Protein AF-A0A7H1BI29-F1 (afdb_monomer_lite)

Organism: NCBI:txid2768069

Secondary structure (DSSP, 8-state):
-EE-GGGSTT-EEEE-TT--EEEEEEEE-EETTTEE-PPTT--S---S-EEEEPPTTSGGGS-EEE-SSTT---EEEEEEE--S---TT-EEEEEETTTEEEEEEEEEEEEEEEE-TTS-EEEEEEEEEEEESPPP-TT-TT-EEEEE-TTS-EEEEEEEEEE--S-SEEEEEEEEEHHHHHHHSSS-----

Radius of gyration: 15.3 Å; chains: 1; bounding box: 37×32×39 Å

Structure (mmCIF, N/CA/C/O backbone):
data_AF-A0A7H1BI29-F1
#
_entry.id   AF-A0A7H1BI29-F1
#
loop_
_atom_site.group_PDB
_atom_site.id
_atom_site.type_symbol
_atom_site.label_atom_id
_atom_site.label_alt_id
_atom_site.label_comp_id
_atom_site.label_asym_id
_atom_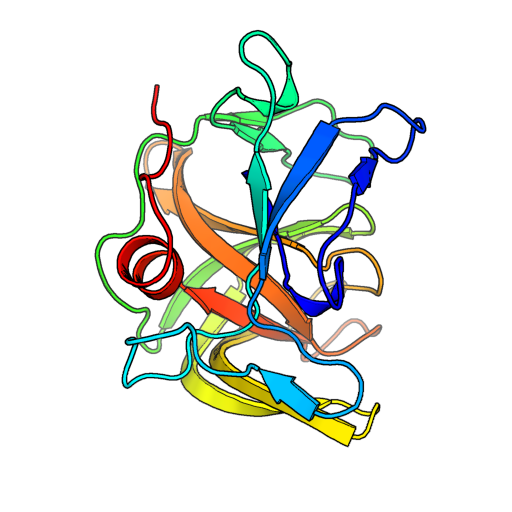site.label_entity_id
_atom_site.label_seq_id
_atom_site.pdbx_PDB_ins_code
_atom_site.Cartn_x
_atom_site.Cartn_y
_atom_site.Cartn_z
_atom_site.occupancy
_atom_site.B_iso_or_equiv
_atom_site.auth_seq_id
_atom_site.auth_comp_id
_atom_site.auth_asym_id
_atom_site.auth_atom_id
_atom_site.pdbx_PDB_model_num
ATOM 1 N N . MET A 1 1 ? 8.273 0.131 9.594 1.00 91.38 1 MET A N 1
ATOM 2 C CA . MET A 1 1 ? 7.019 0.713 9.071 1.00 91.38 1 MET A CA 1
ATOM 3 C C . MET A 1 1 ? 7.043 0.596 7.560 1.00 91.38 1 MET A C 1
ATOM 5 O O . MET A 1 1 ? 8.057 0.944 6.969 1.00 91.38 1 MET A O 1
ATOM 9 N N . LEU A 1 2 ? 5.984 0.063 6.956 1.00 94.12 2 LEU A N 1
ATOM 10 C CA . LEU A 1 2 ? 5.864 -0.010 5.500 1.00 94.12 2 LEU A CA 1
ATOM 11 C C . LEU A 1 2 ? 5.265 1.289 4.957 1.00 94.12 2 LEU A C 1
ATOM 13 O O . LEU A 1 2 ? 4.424 1.895 5.616 1.00 94.12 2 LEU A O 1
ATOM 17 N N . THR A 1 3 ? 5.705 1.689 3.771 1.00 96.06 3 THR A N 1
ATOM 18 C CA . THR A 1 3 ? 5.152 2.795 2.984 1.00 96.06 3 THR A CA 1
ATOM 19 C C . THR A 1 3 ? 5.328 2.495 1.492 1.00 96.06 3 THR A C 1
ATOM 21 O O . THR A 1 3 ? 5.924 1.477 1.128 1.00 96.06 3 THR A O 1
ATOM 24 N N . ALA A 1 4 ? 4.779 3.343 0.629 1.00 96.81 4 ALA A N 1
ATOM 25 C CA . ALA A 1 4 ? 4.958 3.249 -0.809 1.00 96.81 4 ALA A CA 1
ATOM 26 C C . ALA A 1 4 ? 6.399 3.632 -1.171 1.00 96.81 4 ALA A C 1
ATOM 28 O O . ALA A 1 4 ? 6.964 4.583 -0.624 1.00 96.81 4 ALA A O 1
ATOM 29 N N . GLY A 1 5 ? 7.005 2.886 -2.084 1.00 96.44 5 GLY A N 1
ATOM 30 C CA . GLY A 1 5 ? 8.356 3.133 -2.570 1.00 96.44 5 GLY A CA 1
ATOM 31 C C . GLY A 1 5 ? 8.498 4.484 -3.265 1.00 96.44 5 GLY A C 1
ATOM 32 O O . GLY A 1 5 ? 9.452 5.206 -2.987 1.00 96.44 5 GLY A O 1
ATOM 33 N N . HIS A 1 6 ? 7.512 4.892 -4.069 1.00 95.31 6 HIS A N 1
ATOM 34 C CA . HIS A 1 6 ? 7.529 6.201 -4.738 1.00 95.31 6 HIS A CA 1
ATOM 35 C C . HIS A 1 6 ? 7.471 7.397 -3.769 1.00 95.31 6 HIS A C 1
ATOM 37 O O . HIS A 1 6 ? 7.765 8.520 -4.168 1.00 95.31 6 HIS A O 1
ATOM 43 N N . CYS A 1 7 ? 7.104 7.200 -2.495 1.00 94.06 7 CYS A N 1
ATOM 44 C CA . CYS A 1 7 ? 7.220 8.255 -1.480 1.00 94.06 7 CYS A CA 1
ATOM 45 C C . CYS A 1 7 ? 8.671 8.494 -1.046 1.00 94.06 7 CYS A C 1
ATOM 47 O O . CYS A 1 7 ? 8.971 9.509 -0.423 1.00 94.06 7 CYS A O 1
ATOM 49 N N . MET A 1 8 ? 9.548 7.525 -1.301 1.00 91.06 8 MET A N 1
ATOM 50 C CA . MET A 1 8 ? 10.928 7.468 -0.827 1.00 91.06 8 MET A CA 1
ATOM 51 C C . MET A 1 8 ? 11.835 6.980 -1.963 1.00 91.06 8 MET A C 1
ATOM 53 O O . MET A 1 8 ? 12.530 5.967 -1.797 1.00 91.06 8 MET A O 1
ATOM 57 N N . PRO A 1 9 ? 11.805 7.634 -3.138 1.00 82.38 9 PRO A N 1
ATOM 58 C CA . PRO A 1 9 ? 12.551 7.146 -4.277 1.00 82.38 9 PRO A CA 1
ATOM 59 C C . PRO A 1 9 ? 14.041 7.137 -3.950 1.00 82.38 9 PRO A C 1
ATOM 61 O O . PRO A 1 9 ? 14.590 8.105 -3.427 1.00 82.38 9 PRO A O 1
ATOM 64 N N . ASN A 1 10 ? 14.698 6.010 -4.225 1.00 77.75 10 ASN A N 1
ATOM 65 C CA . ASN A 1 10 ? 16.103 5.773 -3.871 1.00 77.75 10 ASN A CA 1
ATOM 66 C C . ASN A 1 10 ? 16.410 5.772 -2.351 1.00 77.75 10 ASN A C 1
ATOM 68 O O . ASN A 1 10 ? 17.577 5.745 -1.959 1.00 77.75 10 ASN A O 1
ATOM 72 N N . GLY A 1 11 ? 15.386 5.731 -1.490 1.00 84.75 11 GLY A N 1
ATOM 73 C CA . GLY A 1 11 ? 15.512 5.657 -0.032 1.00 84.75 11 GLY A CA 1
ATOM 74 C C . GLY A 1 11 ? 15.589 7.022 0.664 1.00 84.75 11 GLY A C 1
ATOM 75 O O . GLY A 1 11 ? 15.039 8.010 0.192 1.00 84.75 11 GLY A O 1
ATOM 76 N N . GLY A 1 12 ? 16.244 7.073 1.831 1.00 90.06 12 GLY A N 1
ATOM 77 C CA . GLY A 1 12 ? 16.423 8.304 2.613 1.00 90.06 12 GLY A CA 1
ATOM 78 C C . GLY A 1 12 ? 15.650 8.346 3.934 1.00 90.06 12 GLY A C 1
ATOM 79 O O . GLY A 1 12 ? 15.143 7.331 4.417 1.00 90.06 12 GLY A O 1
ATOM 80 N N . GLY A 1 13 ? 15.641 9.518 4.571 1.00 91.88 13 GLY A N 1
ATOM 81 C CA . GLY A 1 13 ? 14.943 9.737 5.838 1.00 91.88 13 GLY A CA 1
ATOM 82 C C . GLY A 1 13 ? 13.433 9.900 5.653 1.00 91.88 13 GLY A C 1
ATOM 83 O O . GLY A 1 13 ? 12.969 10.357 4.615 1.00 91.88 13 GLY A O 1
ATOM 84 N N . ALA A 1 14 ? 12.671 9.534 6.676 1.00 91.94 14 ALA A N 1
ATOM 85 C CA . ALA A 1 14 ? 11.227 9.696 6.741 1.00 91.94 14 ALA A CA 1
ATOM 86 C C . ALA A 1 14 ? 10.872 10.738 7.804 1.00 91.94 14 ALA A C 1
ATOM 88 O O . ALA A 1 14 ? 11.380 10.670 8.928 1.00 91.94 14 ALA A O 1
ATOM 89 N N . TRP A 1 15 ? 9.947 11.641 7.486 1.00 90.12 15 TRP A N 1
ATOM 90 C CA . TRP A 1 15 ? 9.441 12.647 8.419 1.00 90.12 15 TRP A CA 1
ATOM 91 C C . TRP A 1 15 ? 7.917 12.628 8.475 1.00 90.12 15 TRP A C 1
ATOM 93 O O . TRP A 1 15 ? 7.249 12.353 7.481 1.00 90.12 15 TRP A O 1
ATOM 103 N N . SER A 1 16 ? 7.368 12.922 9.651 1.00 84.81 16 SER A N 1
ATOM 104 C CA . SER A 1 16 ? 5.939 13.184 9.807 1.00 84.81 16 SER A CA 1
ATOM 105 C C . SER A 1 16 ? 5.570 14.567 9.260 1.00 84.81 16 SER A C 1
ATOM 107 O O . SER A 1 16 ? 6.435 15.417 9.037 1.00 84.81 16 SER A O 1
ATOM 109 N N . SER A 1 17 ? 4.270 14.843 9.126 1.00 79.00 17 SER A N 1
ATOM 110 C CA . SER A 1 17 ? 3.761 16.176 8.765 1.00 79.00 17 SER A CA 1
ATOM 111 C C . SER A 1 17 ? 4.170 17.277 9.755 1.00 79.00 17 SER A C 1
ATOM 113 O O . SER A 1 17 ? 4.265 18.440 9.378 1.00 79.00 17 SER A O 1
ATOM 115 N N . GLY A 1 18 ? 4.468 16.914 11.008 1.00 82.31 18 GLY A N 1
ATOM 116 C CA . GLY A 1 18 ? 5.019 17.809 12.029 1.00 82.31 18 GLY A CA 1
ATOM 117 C C . GLY A 1 18 ? 6.545 17.946 11.986 1.00 82.31 18 GLY A C 1
ATOM 118 O O . GLY A 1 18 ? 7.133 18.398 12.965 1.00 82.31 18 GLY A O 1
ATOM 119 N N . ASN A 1 19 ? 7.191 17.511 10.899 1.00 85.31 19 ASN A N 1
ATOM 120 C CA . ASN A 1 19 ? 8.644 17.493 10.718 1.00 85.31 19 ASN A CA 1
ATOM 121 C C . ASN A 1 19 ? 9.398 16.658 11.775 1.00 85.31 19 ASN A C 1
ATOM 123 O O . ASN A 1 19 ? 10.564 16.913 12.079 1.00 85.31 19 ASN A O 1
ATOM 127 N N . GLN A 1 20 ? 8.742 15.648 12.354 1.00 87.31 20 GLN A N 1
ATOM 128 C CA . GLN A 1 20 ? 9.393 14.724 13.280 1.00 87.31 20 GLN A CA 1
ATOM 129 C C . GLN A 1 20 ? 10.042 13.594 12.494 1.00 87.31 20 GLN A C 1
ATOM 131 O O . GLN A 1 20 ? 9.379 12.927 11.701 1.00 87.31 20 GLN A O 1
ATOM 136 N N . PHE A 1 21 ? 11.330 13.364 12.730 1.00 89.62 21 PHE A N 1
ATOM 137 C CA . PHE A 1 21 ? 12.052 12.264 12.104 1.00 89.62 21 PHE A CA 1
ATOM 138 C C . PHE A 1 21 ? 11.515 10.913 12.593 1.00 89.62 21 PHE A C 1
ATOM 140 O O . PHE A 1 21 ? 11.465 10.656 13.796 1.00 89.62 21 PHE A O 1
ATOM 147 N N . MET A 1 22 ? 11.126 10.049 11.657 1.00 89.88 22 MET A N 1
ATOM 148 C CA . MET A 1 22 ? 10.549 8.733 11.948 1.00 89.88 22 MET A CA 1
ATOM 149 C C . MET A 1 22 ? 11.556 7.593 11.774 1.00 89.88 22 MET A C 1
ATOM 151 O O . MET A 1 22 ? 11.406 6.554 12.415 1.00 89.88 22 MET A O 1
ATOM 155 N N . GLY A 1 23 ? 12.564 7.760 10.914 1.00 92.44 23 GLY A N 1
ATOM 156 C CA . GLY A 1 23 ? 13.535 6.711 10.604 1.00 92.44 23 GLY A CA 1
ATOM 157 C C . GLY A 1 23 ? 14.105 6.809 9.193 1.00 92.44 23 GLY A C 1
ATOM 158 O O . GLY A 1 23 ? 13.781 7.730 8.451 1.00 92.44 23 GLY A O 1
ATOM 159 N N . TYR A 1 24 ? 14.939 5.842 8.816 1.00 94.31 24 TYR A N 1
ATOM 160 C CA . TYR A 1 24 ? 15.480 5.722 7.458 1.00 94.31 24 TYR A CA 1
ATOM 161 C C . TYR A 1 24 ? 14.807 4.581 6.701 1.00 94.31 24 TYR A C 1
ATOM 163 O O . TYR A 1 24 ? 14.515 3.536 7.288 1.00 94.31 24 TYR A O 1
ATOM 171 N N . SER A 1 25 ? 14.597 4.758 5.396 1.00 95.00 25 SER A N 1
ATOM 172 C CA . SER A 1 25 ? 14.339 3.637 4.496 1.00 95.00 25 SER A CA 1
ATOM 173 C C . SER A 1 25 ? 15.558 2.717 4.489 1.00 95.00 25 SER A C 1
ATOM 175 O O . SER A 1 25 ? 16.676 3.152 4.215 1.00 95.00 25 SER A O 1
ATOM 177 N N . ILE A 1 26 ? 15.332 1.450 4.816 1.00 94.81 26 ILE A N 1
ATOM 178 C CA . ILE A 1 26 ? 16.341 0.384 4.806 1.00 94.81 26 ILE A CA 1
ATOM 179 C C . ILE A 1 26 ? 16.156 -0.575 3.629 1.00 94.81 26 ILE A C 1
ATOM 181 O O . ILE A 1 26 ? 16.976 -1.462 3.415 1.00 94.81 26 ILE A O 1
ATOM 185 N N . SER A 1 27 ? 15.065 -0.419 2.882 1.00 94.56 27 SER A N 1
ATOM 186 C CA . SER A 1 27 ? 14.780 -1.169 1.668 1.00 94.56 27 SER A CA 1
ATOM 187 C C . SER A 1 27 ? 13.721 -0.424 0.864 1.00 94.56 27 SER A C 1
ATOM 189 O O . SER A 1 27 ? 12.759 0.075 1.443 1.00 94.56 27 SER A O 1
ATOM 191 N N . ASN A 1 28 ? 13.881 -0.352 -0.452 1.00 94.56 28 ASN A N 1
ATOM 192 C CA . ASN A 1 28 ? 12.960 0.311 -1.369 1.00 94.56 28 ASN A CA 1
ATOM 193 C C . ASN A 1 28 ? 13.043 -0.374 -2.738 1.00 94.56 28 ASN A C 1
ATOM 195 O O . ASN A 1 28 ? 14.138 -0.747 -3.160 1.00 94.56 28 ASN A O 1
ATOM 199 N N . ASN A 1 29 ? 11.913 -0.529 -3.424 1.00 95.12 29 ASN A N 1
ATOM 200 C CA . ASN A 1 29 ? 11.866 -1.096 -4.772 1.00 95.12 29 ASN A CA 1
ATOM 201 C C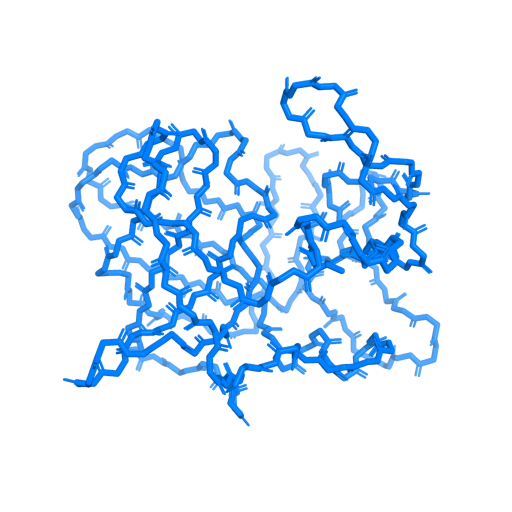 . ASN A 1 29 ? 11.323 -0.130 -5.832 1.00 95.12 29 ASN A C 1
ATOM 203 O O . ASN A 1 29 ? 10.859 -0.569 -6.883 1.00 95.12 29 ASN A O 1
ATOM 207 N N . TRP A 1 30 ? 11.398 1.173 -5.573 1.00 95.62 30 TRP A N 1
ATOM 208 C CA . TRP A 1 30 ? 11.051 2.202 -6.545 1.00 95.62 30 TRP A CA 1
ATOM 209 C C . TRP A 1 30 ? 12.290 2.871 -7.135 1.00 95.62 30 TRP A C 1
ATOM 211 O O . TRP A 1 30 ? 13.163 3.323 -6.389 1.00 95.62 30 TRP A O 1
ATOM 221 N N . ASN A 1 31 ? 12.338 2.970 -8.462 1.00 94.38 31 ASN A N 1
ATOM 222 C CA . ASN A 1 31 ? 13.338 3.745 -9.190 1.00 94.38 31 ASN A CA 1
ATOM 223 C C . ASN A 1 31 ? 12.653 4.853 -10.001 1.00 94.38 31 ASN A C 1
ATOM 225 O O . ASN A 1 31 ? 11.767 4.562 -10.810 1.00 94.38 31 ASN A O 1
ATOM 229 N N . ASP A 1 32 ? 13.088 6.097 -9.808 1.00 92.38 32 ASP A N 1
ATOM 230 C CA . ASP A 1 32 ? 12.499 7.268 -10.461 1.00 92.38 32 ASP A CA 1
ATOM 231 C C . ASP A 1 32 ? 12.576 7.176 -11.986 1.00 92.38 32 ASP A C 1
ATOM 233 O O . ASP A 1 32 ? 13.608 6.845 -12.576 1.00 92.38 32 ASP A O 1
ATOM 237 N N . GLY A 1 33 ? 11.450 7.463 -12.636 1.00 93.00 33 GLY A N 1
ATOM 238 C CA . GLY A 1 33 ? 11.305 7.365 -14.089 1.00 93.00 33 GLY A CA 1
ATOM 239 C C . GLY A 1 33 ? 11.170 5.930 -14.613 1.00 93.00 33 GLY A C 1
ATOM 240 O O . GLY A 1 33 ? 10.999 5.735 -15.818 1.00 93.00 33 GLY A O 1
ATOM 241 N N . VAL A 1 34 ? 11.205 4.918 -13.736 1.00 94.94 34 VAL A N 1
ATOM 242 C CA . VAL A 1 34 ? 11.029 3.499 -14.091 1.00 94.94 34 VAL A CA 1
ATOM 243 C C . VAL A 1 34 ? 9.828 2.871 -13.375 1.00 94.94 34 VAL A C 1
ATOM 245 O O . VAL A 1 34 ? 9.042 2.154 -14.007 1.00 94.94 34 VAL A O 1
ATOM 248 N N . GLY A 1 35 ? 9.664 3.135 -12.081 1.00 95.75 35 GLY A N 1
ATOM 249 C CA . GLY A 1 35 ? 8.659 2.526 -11.210 1.00 95.75 35 GLY A CA 1
ATOM 250 C C . GLY A 1 35 ? 9.177 1.307 -10.444 1.00 95.75 35 GLY A C 1
ATOM 251 O O . GLY A 1 35 ? 10.331 1.281 -10.012 1.00 95.75 35 GLY A O 1
ATOM 252 N N . THR A 1 36 ? 8.332 0.284 -10.285 1.00 96.56 36 THR A N 1
ATOM 253 C CA . THR A 1 36 ? 8.669 -0.950 -9.556 1.00 96.56 36 THR A CA 1
ATOM 254 C C . THR A 1 36 ? 9.878 -1.650 -10.178 1.00 96.56 36 THR A C 1
ATOM 256 O O . THR A 1 36 ? 9.822 -2.074 -11.337 1.00 96.56 36 THR A O 1
ATOM 259 N N . VAL A 1 37 ? 10.926 -1.858 -9.385 1.00 95.38 37 VAL A N 1
ATOM 260 C CA . VAL A 1 37 ? 12.071 -2.727 -9.687 1.00 95.38 37 VAL A CA 1
ATOM 261 C C . VAL A 1 37 ? 12.076 -3.946 -8.761 1.00 95.38 37 VAL A C 1
ATOM 263 O O . VAL A 1 37 ? 11.376 -3.983 -7.751 1.00 95.38 37 VAL A O 1
ATOM 266 N N . ARG A 1 38 ? 12.835 -4.990 -9.101 1.00 95.25 38 ARG A N 1
ATOM 267 C CA . ARG A 1 38 ? 12.935 -6.186 -8.249 1.00 95.25 38 ARG A CA 1
ATOM 268 C C . ARG A 1 38 ? 13.883 -5.954 -7.089 1.00 95.25 38 ARG A C 1
ATOM 270 O O . ARG A 1 38 ? 14.921 -5.311 -7.250 1.00 95.25 38 ARG A O 1
ATOM 277 N N . TYR A 1 39 ? 13.564 -6.558 -5.949 1.00 93.12 39 TYR A N 1
ATOM 278 C CA . TYR A 1 39 ? 14.544 -6.701 -4.884 1.00 93.12 39 TYR A CA 1
ATOM 279 C C . TYR A 1 39 ? 15.664 -7.656 -5.317 1.00 93.12 39 TYR A C 1
ATOM 281 O O . TYR A 1 39 ? 15.412 -8.603 -6.072 1.00 93.12 39 TYR A O 1
ATOM 289 N N . PRO A 1 40 ? 16.905 -7.449 -4.843 1.00 90.44 40 PRO A N 1
ATOM 290 C CA . PRO A 1 40 ? 17.986 -8.394 -5.081 1.00 90.44 40 PRO A CA 1
ATOM 291 C C . PRO A 1 40 ? 17.584 -9.812 -4.659 1.00 90.44 40 PRO A C 1
ATOM 293 O O . PRO A 1 40 ? 17.139 -10.026 -3.535 1.00 90.44 40 PRO A O 1
ATOM 296 N N . ASN A 1 41 ? 17.778 -10.780 -5.556 1.00 88.44 41 ASN A N 1
ATOM 297 C CA . ASN A 1 41 ? 17.443 -12.198 -5.362 1.00 88.44 41 ASN A CA 1
ATOM 298 C C . ASN A 1 41 ? 15.942 -12.529 -5.224 1.00 88.44 41 ASN A C 1
ATOM 300 O O . ASN A 1 41 ? 15.616 -13.691 -4.987 1.00 88.44 41 ASN A O 1
ATOM 304 N N . ASP A 1 42 ? 15.032 -11.571 -5.427 1.00 92.75 42 ASP A N 1
ATOM 305 C CA . ASP A 1 42 ? 13.603 -11.858 -5.581 1.00 92.75 42 ASP A CA 1
ATOM 306 C C . ASP A 1 42 ? 13.270 -11.993 -7.079 1.00 92.75 42 ASP A C 1
ATOM 308 O O . ASP A 1 42 ? 13.470 -11.047 -7.849 1.00 92.75 42 ASP A O 1
ATOM 312 N N . PRO A 1 43 ? 12.787 -13.158 -7.547 1.00 92.06 43 PRO A N 1
ATOM 313 C CA . PRO A 1 43 ? 12.440 -13.330 -8.954 1.00 92.06 43 PRO A CA 1
ATOM 314 C C . PRO A 1 43 ? 11.156 -12.587 -9.356 1.00 92.06 43 PRO A C 1
ATOM 316 O O . PRO A 1 43 ? 10.859 -12.520 -10.552 1.00 92.06 43 PRO A O 1
ATOM 319 N N . TYR A 1 44 ? 10.405 -12.029 -8.401 1.00 94.00 44 TYR A N 1
ATOM 320 C CA . TYR A 1 44 ? 9.119 -11.380 -8.635 1.00 94.00 44 TYR A CA 1
ATOM 321 C C . TYR A 1 44 ? 9.187 -9.861 -8.444 1.00 94.00 44 TYR A C 1
ATOM 323 O O . TYR A 1 44 ? 9.912 -9.344 -7.596 1.00 94.00 44 TYR A O 1
ATOM 331 N N . ASP A 1 45 ? 8.372 -9.137 -9.210 1.00 95.38 45 ASP A N 1
ATOM 332 C CA . ASP A 1 45 ? 8.083 -7.730 -8.932 1.00 95.38 45 ASP A CA 1
ATOM 333 C C . ASP A 1 45 ? 7.136 -7.653 -7.723 1.00 95.38 45 ASP A C 1
ATOM 335 O O . ASP A 1 45 ? 6.194 -8.439 -7.620 1.00 95.38 45 ASP A O 1
ATOM 339 N N . ARG A 1 46 ? 7.380 -6.737 -6.782 1.00 94.81 46 ARG A N 1
ATOM 340 C CA . ARG A 1 46 ? 6.706 -6.704 -5.468 1.00 94.81 46 ARG A CA 1
ATOM 341 C C . ARG A 1 46 ? 6.000 -5.377 -5.216 1.00 94.81 46 ARG A C 1
ATOM 343 O O . ARG A 1 46 ? 6.263 -4.725 -4.214 1.00 94.81 46 ARG A O 1
ATOM 350 N N . GLY A 1 47 ? 5.131 -4.960 -6.132 1.00 96.56 47 GLY A N 1
ATOM 351 C CA . GLY A 1 47 ? 4.384 -3.719 -5.968 1.00 96.56 47 GLY A CA 1
ATOM 352 C C . GLY A 1 47 ? 5.294 -2.505 -5.831 1.00 96.56 47 GLY A C 1
ATOM 353 O O . GLY A 1 47 ? 6.377 -2.424 -6.404 1.00 96.56 47 GLY A O 1
ATOM 354 N N . ASP A 1 48 ? 4.832 -1.570 -5.034 1.00 97.12 48 ASP A N 1
ATOM 355 C CA . ASP A 1 48 ? 5.478 -0.320 -4.691 1.00 97.12 48 ASP A CA 1
ATOM 356 C C . ASP A 1 48 ? 5.667 -0.267 -3.170 1.00 97.12 48 ASP A C 1
ATOM 358 O O . ASP A 1 48 ? 4.692 -0.165 -2.417 1.00 97.12 48 ASP A O 1
ATOM 362 N N . LEU A 1 49 ? 6.911 -0.445 -2.722 1.00 96.75 49 LEU A N 1
ATOM 363 C CA . LEU A 1 49 ? 7.271 -0.699 -1.330 1.00 96.75 49 LEU A CA 1
ATOM 364 C C . LEU A 1 49 ? 8.559 0.009 -0.916 1.00 96.75 49 LEU A C 1
ATOM 366 O O . LEU A 1 49 ? 9.609 -0.103 -1.552 1.00 96.75 49 LEU A O 1
ATOM 370 N N . SER A 1 50 ? 8.500 0.605 0.270 1.00 96.19 50 SER A N 1
ATOM 371 C CA . SER A 1 50 ? 9.656 1.007 1.059 1.00 96.19 50 SER A CA 1
ATOM 372 C C . SER A 1 50 ? 9.460 0.606 2.522 1.00 96.19 50 SER A C 1
ATOM 374 O O . SER A 1 50 ? 8.365 0.706 3.084 1.00 96.19 50 SER A O 1
ATOM 376 N N . LEU A 1 51 ? 10.530 0.114 3.144 1.00 95.62 51 LEU A N 1
ATOM 377 C CA . LEU A 1 51 ? 10.578 -0.258 4.552 1.00 95.62 51 LEU A CA 1
ATOM 378 C C . LEU A 1 51 ? 11.384 0.777 5.324 1.00 95.62 51 LEU A C 1
ATOM 380 O O . LEU A 1 51 ? 12.592 0.896 5.138 1.00 95.62 51 LEU A O 1
ATOM 384 N N . ILE A 1 52 ? 10.726 1.470 6.246 1.00 94.19 52 ILE A N 1
ATOM 385 C CA . ILE A 1 52 ? 11.349 2.423 7.162 1.00 94.19 52 ILE A CA 1
ATOM 386 C C . ILE A 1 52 ? 11.687 1.716 8.474 1.00 94.19 52 ILE A C 1
ATOM 388 O O . ILE A 1 52 ? 10.803 1.151 9.134 1.00 94.19 52 ILE A O 1
ATOM 392 N N . GLN A 1 53 ? 12.949 1.789 8.889 1.00 93.00 53 GLN A N 1
ATOM 393 C CA . GLN A 1 53 ? 13.374 1.378 10.220 1.00 93.00 53 GLN A CA 1
ATOM 394 C C . GLN A 1 53 ? 13.033 2.476 11.227 1.00 93.00 53 GLN A C 1
ATOM 396 O O . GLN A 1 53 ? 13.680 3.520 11.270 1.00 93.00 53 GLN A O 1
ATOM 401 N N . VAL A 1 54 ? 12.014 2.219 12.043 1.00 89.88 54 VAL A N 1
ATOM 402 C CA . VAL A 1 54 ? 11.586 3.120 13.117 1.00 89.88 54 VAL A CA 1
ATOM 403 C C . VAL A 1 54 ? 12.325 2.737 14.403 1.00 89.88 54 VAL A C 1
ATOM 405 O O . VAL A 1 54 ? 12.284 1.561 14.777 1.00 89.88 54 VAL A O 1
ATOM 408 N N . PRO A 1 55 ? 12.994 3.679 15.094 1.00 85.62 55 PRO A N 1
ATOM 409 C CA . PRO A 1 55 ? 13.615 3.403 16.385 1.00 85.62 55 PRO A CA 1
ATOM 410 C C . PRO A 1 55 ? 12.601 2.880 17.408 1.00 85.62 55 PRO A C 1
ATOM 412 O O . PRO A 1 55 ? 11.456 3.334 17.459 1.00 85.62 55 PRO A O 1
ATOM 415 N N . ALA A 1 56 ? 13.030 1.941 18.253 1.00 82.06 56 ALA A N 1
ATOM 416 C CA . ALA A 1 56 ? 12.183 1.412 19.316 1.00 82.06 56 ALA A CA 1
ATOM 417 C C . ALA A 1 56 ? 11.711 2.526 20.271 1.00 82.06 56 ALA A C 1
ATOM 419 O O . ALA A 1 56 ? 12.439 3.483 20.537 1.00 82.06 56 ALA A O 1
ATOM 420 N N . GLY A 1 57 ? 10.488 2.392 20.792 1.00 77.75 57 GLY A N 1
ATOM 421 C CA . GLY A 1 57 ? 9.892 3.353 21.728 1.00 77.75 57 GLY A CA 1
ATOM 422 C C . GLY A 1 57 ? 9.278 4.596 21.074 1.00 77.75 57 GLY A C 1
ATOM 423 O O . GLY A 1 57 ? 8.709 5.429 21.776 1.00 77.75 57 GLY A O 1
ATOM 424 N N . GLN A 1 58 ? 9.347 4.727 19.747 1.00 79.31 58 GLN A N 1
ATOM 425 C CA . GLN A 1 58 ? 8.648 5.782 19.014 1.00 79.31 58 GLN A CA 1
ATOM 426 C C . GLN A 1 58 ? 7.162 5.450 18.852 1.00 79.31 58 GLN A C 1
ATOM 428 O O . GLN A 1 58 ? 6.795 4.306 18.612 1.00 79.31 58 GLN A O 1
ATOM 433 N N . ALA A 1 59 ? 6.284 6.456 18.877 1.00 73.44 59 ALA A N 1
ATOM 434 C CA . ALA A 1 59 ? 4.846 6.244 18.653 1.00 73.44 59 ALA A CA 1
ATOM 435 C C . ALA A 1 59 ? 4.543 5.569 17.295 1.00 73.44 59 ALA A C 1
ATOM 437 O O . ALA A 1 59 ? 3.560 4.842 17.161 1.00 73.44 59 ALA A O 1
ATOM 438 N N . ALA A 1 60 ? 5.418 5.783 16.308 1.00 74.31 60 ALA A N 1
ATOM 439 C CA . ALA A 1 60 ? 5.396 5.156 14.990 1.00 74.31 60 ALA A CA 1
ATOM 440 C C . ALA A 1 60 ? 5.667 3.632 15.005 1.00 74.31 60 ALA A C 1
ATOM 442 O O . ALA A 1 60 ? 5.473 2.975 13.985 1.00 74.31 60 ALA A O 1
ATOM 443 N N . SER A 1 61 ? 6.103 3.051 16.131 1.00 77.12 61 SER A N 1
ATOM 444 C CA . SER A 1 61 ? 6.309 1.604 16.278 1.00 77.12 61 SER A CA 1
ATOM 445 C C . SER A 1 61 ? 5.091 0.857 16.840 1.00 77.12 61 SER A C 1
ATOM 447 O O . SER A 1 61 ? 5.174 -0.351 17.044 1.00 77.12 61 SER A O 1
ATOM 449 N N . VAL A 1 62 ? 3.975 1.543 17.121 1.00 84.31 62 VAL A N 1
ATOM 450 C CA . VAL A 1 62 ? 2.747 0.924 17.652 1.00 84.31 62 VAL A CA 1
ATOM 451 C C . VAL A 1 62 ? 1.882 0.379 16.511 1.00 84.31 62 VAL A C 1
ATOM 453 O O . VAL A 1 62 ? 1.602 1.086 15.544 1.00 84.31 62 VAL A O 1
ATOM 456 N N . ALA A 1 63 ? 1.421 -0.865 16.647 1.00 89.12 63 ALA A N 1
ATOM 457 C CA . ALA A 1 63 ? 0.586 -1.567 15.674 1.00 89.12 63 ALA A CA 1
ATOM 458 C C . ALA A 1 63 ? -0.865 -1.046 15.642 1.00 89.12 63 ALA A C 1
ATOM 460 O O . ALA A 1 63 ? -1.769 -1.615 16.255 1.00 89.12 63 ALA A O 1
ATOM 461 N N . ARG A 1 64 ? -1.104 0.051 14.918 1.00 91.31 64 ARG A N 1
ATOM 462 C CA . ARG A 1 64 ? -2.433 0.665 14.781 1.00 91.31 64 ARG A CA 1
ATOM 463 C C . ARG A 1 64 ? -2.643 1.321 13.422 1.00 91.31 64 ARG A C 1
ATOM 465 O O . ARG A 1 64 ? -1.683 1.660 12.735 1.00 91.31 64 ARG A O 1
ATOM 472 N N . VAL A 1 65 ? -3.906 1.567 13.091 1.00 93.50 65 VAL A N 1
ATOM 473 C CA . VAL A 1 65 ? -4.330 2.395 11.956 1.00 93.50 65 VAL A CA 1
ATOM 474 C C . VAL A 1 65 ? -5.244 3.506 12.462 1.00 93.50 65 VAL A C 1
ATOM 476 O O . VAL A 1 65 ? -6.135 3.243 13.269 1.00 93.50 65 VAL A O 1
ATOM 479 N N . TYR A 1 66 ? -5.019 4.737 12.000 1.00 93.06 66 TYR A N 1
ATOM 480 C CA . TYR A 1 66 ? -5.900 5.873 12.275 1.00 93.06 66 TYR A CA 1
ATOM 481 C C . TYR A 1 66 ? -7.157 5.802 11.404 1.00 93.06 66 TYR A C 1
ATOM 483 O O . TYR A 1 66 ? -7.080 5.453 10.224 1.00 93.06 66 TYR A O 1
ATOM 491 N N . VAL A 1 67 ? -8.309 6.105 11.999 1.00 94.75 67 VAL A N 1
ATOM 492 C CA . VAL A 1 67 ? -9.638 5.909 11.394 1.00 94.75 67 VAL A CA 1
ATOM 493 C C . VAL A 1 67 ? -10.451 7.203 11.390 1.00 94.75 67 VAL A C 1
ATOM 495 O O . VAL A 1 67 ? -10.131 8.137 12.126 1.00 94.75 67 VAL A O 1
ATOM 498 N N . TYR A 1 68 ? -11.518 7.255 10.589 1.00 94.25 68 TYR A N 1
ATOM 499 C CA . TYR A 1 68 ? -12.334 8.449 10.321 1.00 94.25 68 TYR A CA 1
ATOM 500 C C . TYR A 1 68 ? -11.610 9.549 9.519 1.00 94.25 68 TYR A C 1
ATOM 502 O O . TYR A 1 68 ? -10.908 9.257 8.559 1.00 94.25 68 TYR A O 1
ATOM 510 N N . GLY A 1 69 ? -11.849 10.831 9.816 1.00 94.12 69 GLY A N 1
ATOM 511 C CA . GLY A 1 69 ? -11.352 11.954 9.011 1.00 94.12 69 GLY A CA 1
ATOM 512 C C . GLY A 1 69 ? -9.867 12.280 9.216 1.00 94.12 69 GLY A C 1
ATOM 513 O O . GLY A 1 69 ? -9.236 11.825 10.162 1.00 94.12 69 GLY A O 1
ATOM 514 N N . VAL A 1 70 ? -9.329 13.158 8.367 1.00 91.81 70 VAL A N 1
ATOM 515 C CA . VAL A 1 70 ? -7.903 13.565 8.344 1.00 91.81 70 VAL A CA 1
ATOM 516 C C . VAL A 1 70 ? -7.350 14.129 9.655 1.00 91.81 70 VAL A C 1
ATOM 518 O O . VAL A 1 70 ? -6.156 14.036 9.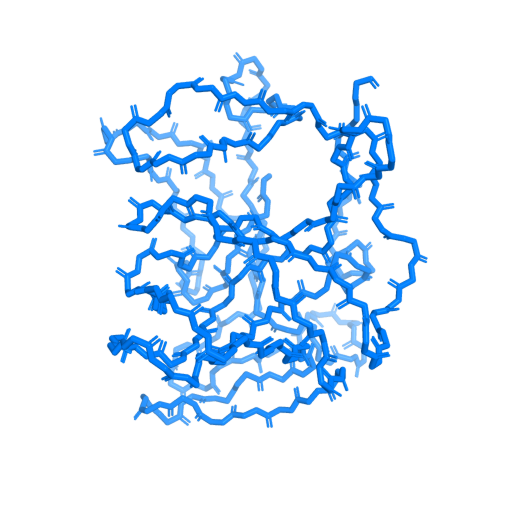911 1.00 91.81 70 VAL A O 1
ATOM 521 N N . ASN A 1 71 ? -8.215 14.712 10.486 1.00 92.25 71 ASN A N 1
ATOM 522 C CA . ASN A 1 71 ? -7.843 15.297 11.777 1.00 92.25 71 A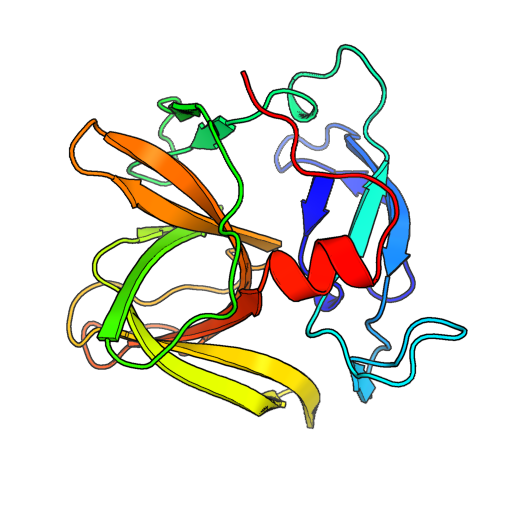SN A CA 1
ATOM 523 C C . ASN A 1 71 ? -8.194 14.378 12.957 1.00 92.25 71 ASN A C 1
ATOM 525 O O . ASN A 1 71 ? -8.128 14.801 14.109 1.00 92.25 71 ASN A O 1
ATOM 529 N N . SER A 1 72 ? -8.634 13.150 12.680 1.00 94.06 72 SER A N 1
ATOM 530 C CA . SER A 1 72 ? -9.001 12.185 13.706 1.00 94.06 72 SER A CA 1
ATOM 531 C C . SER A 1 72 ? -7.765 11.695 14.452 1.00 94.06 72 SER A C 1
ATOM 533 O O . SER A 1 72 ? -6.753 11.331 13.852 1.00 94.06 72 SER A O 1
ATOM 535 N N . SER A 1 73 ? -7.866 11.645 15.776 1.00 92.19 73 SER A N 1
ATOM 536 C CA . SER A 1 73 ? -6.898 10.967 16.638 1.00 92.19 73 SER A CA 1
ATOM 537 C C . SER A 1 73 ? -7.311 9.535 16.978 1.00 92.19 73 SER A C 1
ATOM 539 O O . SER A 1 73 ? -6.566 8.848 17.680 1.00 92.19 73 SER A O 1
ATOM 541 N N . ASP A 1 74 ? -8.482 9.094 16.515 1.00 94.44 74 ASP A N 1
ATOM 542 C CA . ASP A 1 74 ? -9.000 7.759 16.789 1.00 94.44 74 ASP A CA 1
ATOM 543 C C . ASP A 1 74 ? -8.251 6.716 15.965 1.00 94.44 74 ASP A C 1
ATOM 545 O O . ASP A 1 74 ? -7.840 6.948 14.825 1.00 94.44 74 ASP A O 1
ATOM 549 N N . TRP A 1 75 ? -8.077 5.538 16.552 1.00 93.12 75 TRP A N 1
ATOM 550 C CA . TRP A 1 75 ? -7.324 4.455 15.943 1.00 93.12 75 TRP A CA 1
ATOM 551 C C . TRP A 1 75 ? -7.920 3.092 16.287 1.00 93.12 75 TRP A C 1
ATOM 553 O O . TRP A 1 75 ? -8.641 2.930 17.271 1.00 93.12 75 TRP A O 1
ATOM 563 N N . ARG A 1 76 ? -7.588 2.093 15.468 1.00 92.75 76 ARG A N 1
ATOM 564 C CA . ARG A 1 76 ? -7.871 0.674 15.715 1.00 92.75 76 ARG A CA 1
ATOM 565 C C . ARG A 1 76 ? -6.567 -0.119 15.748 1.00 92.75 76 ARG A C 1
ATOM 567 O O . ARG A 1 76 ? -5.638 0.183 14.997 1.00 92.75 76 ARG A O 1
ATOM 574 N N . ASN A 1 77 ? -6.504 -1.130 16.611 1.00 92.06 77 ASN A N 1
ATOM 575 C CA . ASN A 1 77 ? -5.350 -2.025 16.706 1.00 92.06 77 ASN A CA 1
ATOM 576 C C . ASN A 1 77 ? -5.260 -2.936 15.490 1.00 92.06 77 ASN A C 1
ATOM 578 O O . ASN A 1 77 ? -6.259 -3.543 15.095 1.00 92.06 77 ASN A O 1
ATOM 582 N N . VAL A 1 78 ? -4.047 -3.079 14.959 1.00 93.94 78 VAL A N 1
ATOM 583 C CA . VAL A 1 78 ? -3.732 -4.122 13.983 1.00 93.94 78 VAL A CA 1
ATOM 584 C C . VAL A 1 78 ? -3.488 -5.412 14.755 1.00 93.94 78 VAL A C 1
ATOM 586 O O . VAL A 1 78 ? -2.565 -5.500 15.560 1.00 93.94 78 VAL A O 1
ATOM 589 N N . THR A 1 79 ? -4.344 -6.402 14.529 1.00 93.12 79 THR A N 1
ATOM 590 C CA . THR A 1 79 ? -4.339 -7.671 15.283 1.00 93.12 79 THR A CA 1
ATOM 591 C C . THR A 1 79 ? -3.714 -8.811 14.495 1.00 93.12 79 THR A C 1
ATOM 593 O O . THR A 1 79 ? -3.198 -9.763 15.070 1.00 93.12 79 THR A O 1
ATOM 596 N N . ALA A 1 80 ? -3.726 -8.705 13.168 1.00 92.81 80 ALA A N 1
ATOM 597 C CA . ALA A 1 80 ? -3.160 -9.696 12.276 1.00 92.81 80 ALA A CA 1
ATOM 598 C C . ALA A 1 80 ? -2.789 -9.064 10.936 1.00 92.81 80 ALA A C 1
ATOM 600 O O . ALA A 1 80 ? -3.230 -7.966 10.581 1.00 92.81 80 ALA A O 1
ATOM 601 N N . ARG A 1 81 ? -2.016 -9.808 10.149 1.00 93.25 81 ARG A N 1
ATOM 602 C CA . ARG A 1 81 ? -1.904 -9.567 8.713 1.00 93.25 81 ARG A CA 1
ATOM 603 C C . ARG A 1 81 ? -2.861 -10.459 7.943 1.00 93.25 81 ARG A C 1
ATOM 605 O O . ARG A 1 81 ? -3.114 -11.604 8.314 1.00 93.25 81 ARG A O 1
ATOM 612 N N . TRP A 1 82 ? -3.323 -9.954 6.813 1.00 94.19 82 TRP A N 1
ATOM 613 C CA . TRP A 1 82 ? -3.972 -10.758 5.797 1.00 94.19 82 TRP A CA 1
ATOM 614 C C . TRP A 1 82 ? -2.998 -11.839 5.313 1.00 94.19 82 TRP A C 1
ATOM 616 O O . TRP A 1 82 ? -1.822 -11.577 5.050 1.00 94.19 82 TRP A O 1
ATOM 626 N N . ASN A 1 83 ? -3.465 -13.083 5.259 1.00 91.88 83 ASN A N 1
ATOM 627 C CA . ASN A 1 83 ? -2.603 -14.256 5.085 1.00 91.88 83 ASN A CA 1
ATOM 628 C C . ASN A 1 83 ? -2.622 -14.835 3.662 1.00 91.88 83 ASN A C 1
ATOM 630 O O . ASN A 1 83 ? -1.983 -15.853 3.404 1.00 91.88 83 ASN A O 1
ATOM 634 N N . ARG A 1 84 ? -3.333 -14.189 2.739 1.00 94.69 84 ARG A N 1
ATOM 635 C CA . ARG A 1 84 ? -3.424 -14.571 1.329 1.00 94.69 84 ARG A CA 1
ATOM 636 C C . ARG A 1 84 ? -3.453 -13.331 0.447 1.00 94.69 84 ARG A C 1
ATOM 638 O O . ARG A 1 84 ? -3.791 -12.251 0.916 1.00 94.69 84 ARG A O 1
ATOM 645 N N . LYS A 1 85 ? -3.173 -13.506 -0.841 1.00 94.88 85 LYS A N 1
ATOM 646 C CA . LYS A 1 85 ? -3.471 -12.487 -1.852 1.00 94.88 85 LYS A CA 1
ATOM 647 C C . LYS A 1 85 ? -4.967 -12.178 -1.885 1.00 94.88 85 LYS A C 1
ATOM 649 O O . LYS A 1 85 ? -5.795 -13.051 -1.581 1.00 94.88 85 LYS A O 1
ATOM 654 N N . SER A 1 86 ? -5.317 -10.954 -2.265 1.00 96.62 86 SER A N 1
ATOM 655 C CA . SER A 1 86 ? -6.714 -10.617 -2.511 1.00 96.62 86 SER A CA 1
ATOM 656 C C . SER A 1 86 ? -7.276 -11.345 -3.724 1.00 96.62 86 SER A C 1
ATOM 658 O O . SER A 1 86 ? -6.551 -11.694 -4.654 1.00 96.62 86 SER A O 1
ATOM 660 N N . TYR A 1 87 ? -8.592 -11.523 -3.723 1.00 96.62 87 TYR A N 1
ATOM 661 C CA . TYR A 1 87 ? -9.354 -11.972 -4.883 1.00 96.62 87 TYR A CA 1
ATOM 662 C C . TYR A 1 87 ? -10.548 -11.047 -5.127 1.00 96.62 87 TYR A C 1
ATOM 664 O O . TYR A 1 87 ? -10.929 -10.264 -4.254 1.00 96.62 87 TYR A O 1
ATOM 672 N N . TYR A 1 88 ? -11.145 -11.155 -6.316 1.00 97.88 88 TYR A N 1
ATOM 673 C CA . TYR A 1 88 ? -12.313 -10.372 -6.716 1.00 97.88 88 TYR A CA 1
ATOM 674 C C . TYR A 1 88 ? -13.424 -10.394 -5.656 1.00 97.88 88 TYR A C 1
ATOM 676 O O . TYR A 1 88 ? -13.876 -11.459 -5.236 1.00 97.88 88 TYR A O 1
ATOM 684 N N . GLY A 1 89 ? -13.899 -9.219 -5.250 1.00 97.50 89 GLY A N 1
ATOM 685 C CA . GLY A 1 89 ? -14.981 -9.089 -4.273 1.00 97.50 89 GLY A CA 1
ATOM 686 C C . GLY A 1 89 ? -14.524 -8.907 -2.824 1.00 97.50 89 GLY A C 1
ATOM 687 O O . GLY A 1 89 ? -15.340 -8.502 -1.993 1.00 97.50 89 GLY A O 1
ATOM 688 N N . ASP A 1 90 ? -13.242 -9.131 -2.514 1.00 97.50 90 ASP A N 1
ATOM 689 C CA . ASP A 1 90 ? -12.692 -8.814 -1.196 1.00 97.50 90 ASP A CA 1
ATOM 690 C C . ASP A 1 90 ? -12.949 -7.342 -0.844 1.00 97.50 90 ASP A C 1
ATOM 692 O O . ASP A 1 90 ? -12.653 -6.436 -1.630 1.00 97.50 90 ASP A O 1
ATOM 696 N N . LYS A 1 91 ? -13.459 -7.101 0.365 1.00 96.94 91 LYS A N 1
ATOM 697 C CA . LYS A 1 91 ? -13.674 -5.752 0.893 1.00 96.94 91 LYS A CA 1
ATOM 698 C C . LYS A 1 91 ? -12.452 -5.259 1.648 1.00 96.94 91 LYS A C 1
ATOM 700 O O . LYS A 1 91 ? -11.710 -6.055 2.227 1.00 96.94 91 LYS A O 1
ATOM 705 N N . PHE A 1 92 ? -12.243 -3.949 1.619 1.00 98.06 92 PHE A N 1
ATOM 706 C CA . PHE A 1 92 ? -11.174 -3.306 2.370 1.00 98.06 92 PHE A CA 1
ATOM 707 C C . PHE A 1 92 ? -11.435 -1.810 2.588 1.00 98.06 92 PHE A C 1
ATOM 709 O O . PHE A 1 92 ? -12.345 -1.209 2.006 1.00 98.06 92 PHE A O 1
ATOM 716 N N . CYS A 1 93 ? -10.607 -1.232 3.447 1.00 97.56 93 CYS A N 1
ATOM 717 C CA . CYS A 1 93 ? -10.469 0.186 3.702 1.00 97.56 93 CYS A CA 1
ATOM 718 C C . CYS A 1 93 ? -9.035 0.629 3.388 1.00 97.56 93 CYS A C 1
ATOM 720 O O . CYS A 1 93 ? -8.088 -0.159 3.469 1.00 97.56 93 CYS A O 1
ATOM 722 N N . THR A 1 94 ? -8.884 1.901 3.058 1.00 97.12 94 THR A N 1
ATOM 723 C CA . THR A 1 94 ? -7.606 2.603 2.993 1.00 97.12 94 THR A CA 1
ATOM 724 C C . THR A 1 94 ? -7.594 3.709 4.045 1.00 97.12 94 THR A C 1
ATOM 726 O O . THR A 1 94 ? -8.648 4.168 4.484 1.00 97.12 94 THR A O 1
ATOM 729 N N . SER A 1 95 ? -6.413 4.130 4.477 1.00 95.19 95 SER A N 1
ATOM 730 C CA . SER A 1 95 ? -6.215 5.346 5.273 1.00 95.19 95 SER A CA 1
ATOM 731 C C . SER A 1 95 ? -5.200 6.231 4.571 1.00 95.19 95 SER A C 1
ATOM 733 O O . SER A 1 95 ? -4.217 5.688 4.076 1.00 95.19 95 SER A O 1
ATOM 735 N N . GLY A 1 96 ? -5.355 7.548 4.610 1.00 94.12 96 GLY A N 1
ATOM 736 C CA . GLY A 1 96 ? -4.345 8.464 4.093 1.00 94.12 96 GLY A CA 1
ATOM 737 C C . GLY A 1 96 ? -4.393 9.837 4.755 1.00 94.12 96 GLY A C 1
ATOM 738 O O . GLY A 1 96 ? -5.383 10.214 5.386 1.00 94.12 96 GLY A O 1
ATOM 739 N N . ALA A 1 97 ? -3.293 10.582 4.650 1.00 92.75 97 ALA A N 1
ATOM 740 C CA . ALA A 1 97 ? -3.141 11.871 5.323 1.00 92.75 97 ALA A CA 1
ATOM 741 C C . ALA A 1 97 ? -4.041 12.975 4.736 1.00 92.75 97 ALA A C 1
ATOM 743 O O . ALA A 1 97 ? -4.206 14.026 5.357 1.00 92.75 97 ALA A O 1
ATOM 744 N N . ARG A 1 98 ? -4.600 12.768 3.539 1.00 93.25 98 ARG A N 1
ATOM 745 C CA . ARG A 1 98 ? -5.357 13.781 2.791 1.00 93.25 98 ARG A CA 1
ATOM 746 C C . ARG A 1 98 ? -6.843 13.533 2.798 1.00 93.25 98 ARG A C 1
ATOM 748 O O . ARG A 1 98 ? -7.610 14.492 2.784 1.00 93.25 98 ARG A O 1
ATOM 755 N N . THR A 1 99 ? -7.243 12.271 2.832 1.00 93.69 99 THR A N 1
ATOM 756 C CA . THR A 1 99 ? -8.658 11.906 2.772 1.00 93.69 99 THR A CA 1
ATOM 757 C C . THR A 1 99 ? -9.146 11.117 3.983 1.00 93.69 99 THR A C 1
ATOM 759 O O . THR A 1 99 ? -10.352 10.928 4.134 1.00 93.69 99 THR A O 1
ATOM 762 N N . GLY A 1 100 ? -8.249 10.733 4.894 1.00 94.94 100 GLY A N 1
ATOM 763 C CA . GLY A 1 100 ? -8.585 9.942 6.073 1.00 94.94 100 GLY A CA 1
ATOM 764 C C . GLY A 1 100 ? -8.866 8.483 5.717 1.00 94.94 100 GLY A C 1
ATOM 765 O O . GLY A 1 100 ? -8.283 7.926 4.788 1.00 94.94 100 GLY A O 1
ATOM 766 N N . GLU A 1 101 ? -9.736 7.844 6.490 1.00 96.00 101 GLU A N 1
ATOM 767 C CA . GLU A 1 101 ? -10.230 6.493 6.244 1.00 96.00 101 GLU A CA 1
ATOM 768 C C . GLU A 1 101 ? -11.259 6.489 5.111 1.00 96.00 101 GLU A C 1
ATOM 770 O O . GLU A 1 101 ? -12.294 7.156 5.163 1.00 96.00 101 GLU A O 1
ATOM 775 N N . GLN A 1 102 ? -11.013 5.650 4.110 1.00 94.75 102 GLN A N 1
ATOM 776 C CA . GLN A 1 102 ? -11.959 5.359 3.049 1.00 94.75 102 GLN A CA 1
ATOM 777 C C . GLN A 1 102 ? -12.272 3.867 3.025 1.00 94.75 102 GLN A C 1
ATOM 779 O O . GLN A 1 102 ? -11.418 3.049 2.701 1.00 94.75 102 GLN A O 1
ATOM 784 N N . CYS A 1 103 ? -13.516 3.508 3.326 1.00 94.81 103 CYS A N 1
ATOM 785 C CA . CYS A 1 103 ? -13.987 2.125 3.303 1.00 94.81 103 CYS A CA 1
ATOM 786 C C . CYS A 1 103 ? -14.898 1.831 2.101 1.00 94.81 103 CYS A C 1
ATOM 788 O O . CYS A 1 103 ? -15.185 2.705 1.275 1.00 94.81 103 CYS A O 1
ATOM 790 N N . ASN A 1 104 ? -15.377 0.582 2.046 1.00 94.31 104 ASN A N 1
ATOM 791 C CA . ASN A 1 104 ? -16.250 0.021 1.008 1.00 94.31 104 ASN A CA 1
ATOM 792 C C . ASN A 1 104 ? -15.580 -0.176 -0.357 1.00 94.31 104 ASN A C 1
ATOM 794 O O . ASN A 1 104 ? -16.269 -0.348 -1.365 1.00 94.31 104 ASN A O 1
ATOM 798 N N . TRP A 1 105 ? -14.249 -0.221 -0.389 1.00 97.38 105 TRP A N 1
ATOM 799 C CA . TRP A 1 105 ? -13.531 -0.684 -1.566 1.00 97.38 105 TRP A CA 1
ATOM 800 C C . TRP A 1 105 ? -13.812 -2.157 -1.823 1.00 97.38 105 TRP A C 1
ATOM 802 O O . TRP A 1 105 ? -14.015 -2.944 -0.894 1.00 97.38 105 TRP A O 1
ATOM 812 N N . THR A 1 106 ? -13.813 -2.526 -3.098 1.00 98.00 106 THR A N 1
ATOM 813 C CA . THR A 1 106 ? -13.962 -3.910 -3.542 1.00 98.00 106 THR A CA 1
ATOM 814 C C . THR A 1 106 ? -12.853 -4.239 -4.514 1.00 98.00 106 THR A C 1
ATOM 816 O O . THR A 1 106 ? -12.736 -3.573 -5.542 1.00 98.00 106 THR A O 1
ATOM 819 N N . VAL A 1 107 ? -12.070 -5.271 -4.213 1.00 98.50 107 VAL A N 1
ATOM 820 C CA . VAL A 1 107 ? -11.019 -5.754 -5.113 1.00 98.50 107 VAL A CA 1
ATOM 821 C C . VAL A 1 107 ? -11.635 -6.172 -6.446 1.00 98.50 107 VAL A C 1
ATOM 823 O O . VAL A 1 107 ? -12.609 -6.927 -6.464 1.00 98.50 107 VAL A O 1
ATOM 826 N N . GLN A 1 108 ? -11.062 -5.674 -7.539 1.00 98.19 108 GLN A N 1
ATOM 827 C CA . GLN A 1 108 ? -11.432 -6.031 -8.910 1.00 98.19 108 GLN A CA 1
ATOM 828 C C . GLN A 1 108 ? -10.402 -6.986 -9.507 1.00 98.19 108 GLN A C 1
ATOM 830 O O . GLN A 1 108 ? -10.746 -8.070 -9.966 1.00 98.19 108 GLN A O 1
ATOM 835 N N . ASN A 1 109 ? -9.125 -6.622 -9.430 1.00 97.25 109 ASN A N 1
ATOM 836 C CA . ASN A 1 109 ? -8.031 -7.394 -10.000 1.00 97.25 109 ASN A CA 1
ATOM 837 C C . ASN A 1 109 ? -6.873 -7.465 -9.008 1.00 97.25 109 ASN A C 1
ATOM 839 O O . ASN A 1 109 ? -6.631 -6.526 -8.256 1.00 97.25 109 ASN A O 1
ATOM 843 N N . ALA A 1 110 ? -6.141 -8.574 -9.015 1.00 95.38 110 ALA A N 1
ATOM 844 C CA . ALA A 1 110 ? -4.919 -8.741 -8.236 1.00 95.38 110 ALA A CA 1
ATOM 845 C C . ALA A 1 110 ? -3.739 -9.003 -9.176 1.00 95.38 110 ALA A C 1
ATOM 847 O O . ALA A 1 110 ? -3.915 -9.565 -10.257 1.00 95.38 110 ALA A O 1
ATOM 848 N N . SER A 1 111 ? -2.534 -8.629 -8.743 1.00 94.31 111 SER A N 1
ATOM 849 C CA . SER A 1 111 ? -1.284 -8.863 -9.478 1.00 94.31 111 SER A CA 1
ATOM 850 C C . SER A 1 111 ? -1.242 -8.236 -10.878 1.00 94.31 111 SER A C 1
ATOM 852 O O . SER A 1 111 ? -0.718 -8.822 -11.825 1.00 94.31 111 SER A O 1
ATOM 854 N N . MET A 1 112 ? -1.753 -7.013 -11.005 1.00 95.81 112 MET A N 1
ATOM 855 C CA . MET A 1 112 ? -1.703 -6.247 -12.248 1.00 95.81 112 MET A CA 1
ATOM 856 C C . MET A 1 112 ? -0.499 -5.306 -12.312 1.00 95.81 112 MET A C 1
ATOM 858 O O . MET A 1 112 ? 0.144 -5.008 -11.303 1.00 95.81 112 MET A O 1
ATOM 862 N N . SER A 1 113 ? -0.202 -4.836 -13.522 1.00 96.88 113 SER A N 1
ATOM 863 C CA . SER A 1 113 ? 0.732 -3.735 -13.756 1.00 96.88 113 SER A CA 1
ATOM 864 C C . SER A 1 113 ? -0.000 -2.592 -14.442 1.00 96.88 113 SER A C 1
ATOM 866 O O . SER A 1 113 ? -0.791 -2.842 -15.351 1.00 96.88 113 SER A O 1
ATOM 868 N N . LEU A 1 114 ? 0.289 -1.356 -14.049 1.00 95.50 114 LEU A N 1
ATOM 869 C CA . LEU A 1 114 ? -0.227 -0.159 -14.710 1.00 95.50 114 LEU A CA 1
ATOM 870 C C . LEU A 1 114 ? 0.883 0.879 -14.883 1.00 95.50 114 LEU A C 1
ATOM 872 O O . LEU A 1 114 ? 1.916 0.833 -14.213 1.00 95.50 114 LEU A O 1
ATOM 876 N N . ARG A 1 115 ? 0.664 1.809 -15.807 1.00 95.69 115 ARG A N 1
ATOM 877 C CA . ARG A 1 115 ? 1.546 2.952 -16.029 1.00 95.69 115 ARG A CA 1
ATOM 878 C C . ARG A 1 115 ? 0.930 4.176 -15.359 1.00 95.69 115 ARG A C 1
ATOM 880 O O . ARG A 1 115 ? -0.225 4.481 -15.637 1.00 95.69 115 ARG A O 1
ATOM 887 N N . TYR A 1 116 ? 1.691 4.850 -14.505 1.00 90.19 116 TYR A N 1
ATOM 888 C CA . TYR A 1 116 ? 1.318 6.154 -13.967 1.00 90.19 116 TYR A CA 1
ATOM 889 C C . TYR A 1 116 ? 1.438 7.248 -15.027 1.00 90.19 116 TYR A C 1
ATOM 891 O O . TYR A 1 116 ? 2.166 7.098 -16.008 1.00 90.19 116 TYR A O 1
ATOM 899 N N . ASP A 1 117 ? 0.775 8.381 -14.799 1.00 88.19 117 ASP A N 1
ATOM 900 C CA . ASP A 1 117 ? 0.856 9.552 -15.684 1.00 88.19 117 ASP A CA 1
ATOM 901 C C . ASP A 1 117 ? 2.291 10.094 -15.808 1.00 88.19 117 ASP A C 1
ATOM 903 O O . ASP A 1 117 ? 2.657 10.662 -16.836 1.00 88.19 117 ASP A O 1
ATOM 907 N N . SER A 1 118 ? 3.142 9.844 -14.803 1.00 88.56 118 SER A N 1
ATOM 908 C CA . SER A 1 118 ? 4.587 10.119 -14.837 1.00 88.56 118 SER A CA 1
ATOM 909 C C . SER A 1 118 ? 5.358 9.269 -15.858 1.00 88.56 118 SER A C 1
ATOM 911 O O . SER A 1 118 ? 6.525 9.537 -16.137 1.00 88.56 118 SER A O 1
ATOM 913 N N . GLY A 1 119 ? 4.735 8.229 -16.418 1.00 94.38 119 GLY A N 1
ATOM 914 C CA . GLY A 1 119 ? 5.352 7.250 -17.311 1.00 94.38 119 GLY A CA 1
ATOM 915 C C . GLY A 1 119 ? 5.949 6.038 -16.591 1.00 94.38 119 GLY A C 1
ATOM 916 O O . GLY A 1 119 ? 6.221 5.028 -17.248 1.00 94.38 119 GLY A O 1
ATOM 917 N N . GLU A 1 120 ? 6.099 6.099 -15.269 1.00 96.25 120 GLU A N 1
ATOM 918 C CA . GLU A 1 120 ? 6.580 5.001 -14.426 1.00 96.25 120 GLU A CA 1
ATOM 919 C C . GLU A 1 120 ? 5.593 3.830 -14.422 1.00 96.25 120 GLU A C 1
ATOM 921 O O . GLU A 1 120 ? 4.386 4.013 -14.575 1.00 96.25 120 GLU A O 1
ATOM 926 N N . ILE A 1 121 ? 6.096 2.605 -14.257 1.00 97.50 121 ILE A N 1
ATOM 927 C CA . ILE A 1 121 ? 5.260 1.399 -14.259 1.00 97.50 121 ILE A CA 1
ATOM 928 C C . ILE A 1 121 ? 5.284 0.770 -12.873 1.00 97.50 121 ILE A C 1
ATOM 930 O O . ILE A 1 121 ? 6.327 0.301 -12.413 1.00 97.50 121 ILE A O 1
ATOM 934 N N . ILE A 1 122 ? 4.117 0.689 -12.250 1.00 96.94 122 ILE A N 1
ATOM 935 C CA . ILE A 1 122 ? 3.909 -0.082 -11.030 1.00 96.94 122 ILE A CA 1
ATOM 936 C C . ILE A 1 122 ? 3.467 -1.501 -11.394 1.00 96.94 122 ILE A C 1
ATOM 938 O O . ILE A 1 122 ? 2.647 -1.697 -12.293 1.00 96.94 122 ILE A O 1
ATOM 942 N N . ARG A 1 123 ? 4.053 -2.506 -10.736 1.00 97.69 123 ARG A N 1
ATOM 943 C CA . ARG A 1 123 ? 3.917 -3.927 -11.106 1.00 97.69 123 ARG A CA 1
ATOM 944 C C . ARG A 1 123 ? 3.492 -4.780 -9.920 1.00 97.69 123 ARG A C 1
ATOM 946 O O . ARG A 1 123 ? 3.998 -4.579 -8.827 1.00 97.69 123 ARG A O 1
ATOM 953 N N . ASN A 1 124 ? 2.655 -5.791 -10.153 1.00 97.25 124 ASN A N 1
ATOM 954 C CA . ASN A 1 124 ? 2.136 -6.711 -9.128 1.00 97.25 124 ASN A CA 1
ATOM 955 C C . ASN A 1 124 ? 1.376 -5.990 -7.993 1.00 97.25 124 ASN A C 1
ATOM 957 O O . ASN A 1 124 ? 1.590 -6.260 -6.813 1.00 97.25 124 ASN A O 1
ATOM 961 N N . VAL A 1 125 ? 0.474 -5.079 -8.360 1.00 97.88 125 VAL A N 1
ATOM 962 C CA . VAL A 1 125 ? -0.464 -4.432 -7.426 1.00 97.88 125 VAL A CA 1
ATOM 963 C C . VAL A 1 125 ? -1.866 -5.006 -7.532 1.00 97.88 125 VAL A C 1
ATOM 965 O O . VAL A 1 125 ? -2.201 -5.701 -8.492 1.00 97.88 125 VAL A O 1
ATOM 968 N N . THR A 1 126 ? -2.685 -4.710 -6.532 1.00 98.50 126 THR A N 1
ATOM 969 C CA . THR A 1 126 ? -4.106 -5.041 -6.499 1.00 98.50 126 THR A CA 1
ATOM 970 C C . THR A 1 126 ? -4.927 -3.784 -6.726 1.00 98.50 126 THR A C 1
ATOM 972 O O . THR A 1 126 ? -4.680 -2.755 -6.101 1.00 98.50 126 THR A O 1
ATOM 975 N N . GLU A 1 127 ? -5.912 -3.883 -7.612 1.00 98.12 127 GLU A N 1
ATOM 976 C CA . GLU A 1 127 ? -6.895 -2.847 -7.897 1.00 98.12 127 GLU A CA 1
ATOM 977 C C . GLU A 1 127 ? -8.141 -3.043 -7.040 1.00 98.12 127 GLU A C 1
ATOM 979 O O . GLU A 1 127 ? -8.719 -4.133 -6.973 1.00 98.12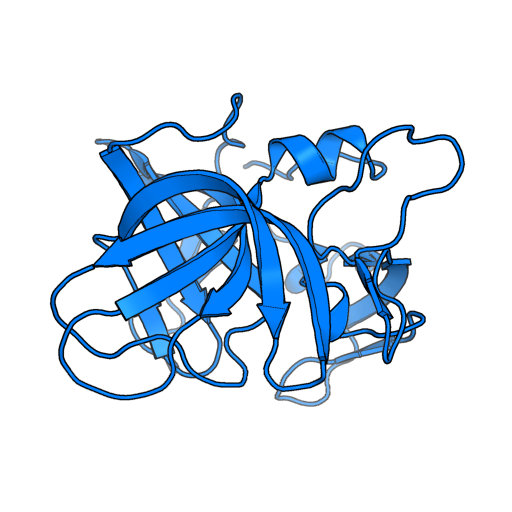 127 GLU A O 1
ATOM 984 N N . GLY A 1 128 ? -8.590 -1.958 -6.424 1.00 97.81 128 GLY A N 1
ATOM 985 C CA . GLY A 1 128 ? -9.916 -1.847 -5.851 1.00 97.81 128 GLY A CA 1
ATOM 986 C C . GLY A 1 128 ? -10.729 -0.763 -6.526 1.00 97.81 128 GLY A C 1
ATOM 987 O O . GLY A 1 128 ? -10.195 0.199 -7.065 1.00 97.81 128 GLY A O 1
ATOM 988 N N . TYR A 1 129 ? -12.040 -0.923 -6.436 1.00 97.00 129 TYR A N 1
ATOM 989 C CA . TYR A 1 129 ? -13.016 0.004 -6.980 1.00 97.00 129 TYR A CA 1
ATOM 990 C C . TYR A 1 129 ? -14.091 0.312 -5.942 1.00 97.00 129 TYR A C 1
ATOM 992 O O . TYR A 1 129 ? -14.492 -0.564 -5.160 1.00 97.00 129 TYR A O 1
ATOM 1000 N N . ARG A 1 130 ? -14.582 1.551 -5.955 1.00 94.31 130 ARG A N 1
ATOM 1001 C CA . ARG A 1 130 ? -15.867 1.906 -5.353 1.00 94.31 130 ARG A CA 1
ATOM 1002 C C . ARG A 1 130 ? -16.574 2.941 -6.213 1.00 94.31 130 ARG A C 1
ATOM 1004 O O . ARG A 1 130 ? -15.955 3.847 -6.757 1.00 94.31 130 ARG A O 1
ATOM 1011 N N . ARG A 1 131 ? -17.898 2.841 -6.254 1.00 89.00 131 ARG A N 1
ATOM 1012 C CA . ARG A 1 131 ? -18.716 3.683 -7.124 1.00 89.00 131 ARG A CA 1
ATOM 1013 C C . ARG A 1 131 ? -18.955 5.092 -6.601 1.00 89.00 131 ARG A C 1
ATOM 1015 O O . ARG A 1 131 ? -19.226 5.956 -7.408 1.00 89.00 131 ARG A O 1
ATOM 1022 N N . THR A 1 132 ? -18.909 5.308 -5.289 1.00 84.00 132 THR A N 1
ATOM 1023 C CA . THR A 1 132 ? -19.384 6.553 -4.668 1.00 84.00 132 THR A CA 1
ATOM 1024 C C . THR A 1 132 ? -18.429 7.051 -3.594 1.00 84.00 132 THR A C 1
ATOM 1026 O O . THR A 1 132 ? -17.855 6.245 -2.856 1.00 84.00 132 THR A O 1
ATOM 1029 N N . GLY A 1 133 ? -18.380 8.366 -3.413 1.00 83.69 133 GLY A N 1
ATOM 1030 C CA . GLY A 1 133 ? -17.631 9.034 -2.351 1.00 83.69 133 GLY A CA 1
ATOM 1031 C C . GLY A 1 133 ? -16.396 9.751 -2.882 1.00 83.69 133 GLY A C 1
ATOM 1032 O O . GLY A 1 133 ? -16.132 9.764 -4.075 1.00 83.69 133 GLY A O 1
ATOM 1033 N N . ILE A 1 134 ? -15.636 10.363 -1.979 1.00 85.62 134 ILE A N 1
ATOM 1034 C CA . ILE A 1 134 ? -14.435 11.132 -2.333 1.00 85.62 134 ILE A CA 1
ATOM 1035 C C . ILE A 1 134 ? -13.320 10.158 -2.710 1.00 85.62 134 ILE A C 1
ATOM 1037 O O . ILE A 1 134 ? -12.950 9.342 -1.875 1.00 85.62 134 ILE A O 1
ATOM 1041 N N . CYS A 1 135 ? -12.785 10.202 -3.926 1.00 92.06 135 CYS A N 1
ATOM 1042 C CA . CYS A 1 135 ? -11.646 9.348 -4.274 1.00 92.06 135 CYS A CA 1
ATOM 1043 C C . CYS A 1 135 ? -10.400 9.693 -3.438 1.00 92.06 135 CYS A C 1
ATOM 1045 O O . CYS A 1 135 ? -10.337 10.722 -2.767 1.00 92.06 135 CYS A O 1
ATOM 1047 N N . THR A 1 136 ? -9.413 8.806 -3.418 1.00 92.25 136 THR A N 1
ATOM 1048 C CA . THR A 1 136 ? -8.101 9.090 -2.817 1.00 92.25 136 THR A CA 1
ATOM 1049 C C . THR A 1 136 ? -7.418 10.279 -3.500 1.00 92.25 136 THR A C 1
ATOM 1051 O O . THR A 1 136 ? -7.734 10.608 -4.644 1.00 92.25 136 THR A O 1
ATOM 1054 N N . ASP A 1 137 ? -6.475 10.919 -2.810 1.00 92.81 137 ASP A N 1
ATOM 1055 C CA . ASP A 1 137 ? -5.788 12.121 -3.300 1.00 92.81 137 ASP A CA 1
ATOM 1056 C C . ASP A 1 137 ? -4.256 12.010 -3.168 1.00 92.81 137 ASP A C 1
ATOM 1058 O O . ASP A 1 137 ? -3.716 11.149 -2.462 1.00 92.81 137 ASP A O 1
ATOM 1062 N N . HIS A 1 138 ? -3.535 12.903 -3.847 1.00 91.12 138 HIS A N 1
ATOM 1063 C CA . HIS A 1 138 ? -2.087 13.037 -3.726 1.00 91.12 138 HIS A CA 1
ATOM 1064 C C . HIS A 1 138 ? -1.680 13.310 -2.278 1.00 91.12 138 HIS A C 1
ATOM 1066 O O . HIS A 1 138 ? -1.998 14.361 -1.724 1.00 91.12 138 HIS A O 1
ATOM 1072 N N . GLY A 1 139 ? -0.921 12.382 -1.694 1.00 91.69 139 GLY A N 1
ATOM 1073 C CA . GLY A 1 139 ? -0.499 12.414 -0.291 1.00 91.69 139 GLY A CA 1
ATOM 1074 C C . GLY A 1 139 ? -1.155 11.341 0.579 1.00 91.69 139 GLY A C 1
ATOM 1075 O O . GLY A 1 139 ? -0.746 11.171 1.724 1.00 91.69 139 GLY A O 1
ATOM 1076 N N . ASP A 1 140 ? -2.123 10.585 0.052 1.00 95.38 140 ASP A N 1
ATOM 1077 C CA . ASP A 1 140 ? -2.580 9.349 0.702 1.00 95.38 140 ASP A CA 1
ATOM 1078 C C . ASP A 1 140 ? -1.594 8.185 0.503 1.00 95.38 140 ASP A C 1
ATOM 1080 O O . ASP A 1 140 ? -1.640 7.207 1.251 1.00 95.38 140 ASP A O 1
ATOM 1084 N N . SER A 1 141 ? -0.694 8.294 -0.483 1.00 95.88 141 SER A N 1
ATOM 1085 C CA . SER A 1 141 ? 0.369 7.333 -0.795 1.00 95.88 141 SER A CA 1
ATOM 1086 C C . SER A 1 141 ? 1.140 6.872 0.442 1.00 95.88 141 SER A C 1
ATOM 1088 O O . SER A 1 141 ? 1.498 7.670 1.306 1.00 95.88 141 SER A O 1
ATOM 1090 N N . GLY A 1 142 ? 1.392 5.566 0.533 1.00 96.62 142 GLY A N 1
ATOM 1091 C CA . GLY A 1 142 ? 2.014 4.943 1.702 1.00 96.62 142 GLY A CA 1
ATOM 1092 C C . GLY A 1 142 ? 1.059 4.668 2.862 1.00 96.62 142 GLY A C 1
ATOM 1093 O O . GLY A 1 142 ? 1.434 4.002 3.826 1.00 96.62 142 GLY A O 1
ATOM 1094 N N . GLY A 1 143 ? -0.183 5.134 2.757 1.00 96.31 143 GLY A N 1
ATOM 1095 C CA . GLY A 1 143 ? -1.246 4.862 3.702 1.00 96.31 143 GLY A CA 1
ATOM 1096 C C . GLY A 1 143 ? -1.582 3.374 3.846 1.00 96.31 143 GLY A C 1
ATOM 1097 O O . GLY A 1 143 ? -1.371 2.567 2.938 1.00 96.31 143 GLY A O 1
ATOM 1098 N N . ALA A 1 144 ? -2.120 2.990 5.006 1.00 97.19 144 ALA A N 1
ATOM 1099 C CA . ALA A 1 144 ? -2.475 1.601 5.272 1.00 97.19 144 ALA A CA 1
ATOM 1100 C C . ALA A 1 144 ? -3.665 1.144 4.417 1.00 97.19 144 ALA A C 1
ATOM 1102 O O . ALA A 1 144 ? -4.656 1.859 4.268 1.00 97.19 144 ALA A O 1
ATOM 1103 N N . VAL A 1 145 ? -3.596 -0.093 3.932 1.00 98.38 145 VAL A N 1
ATOM 1104 C CA . VAL A 1 145 ? -4.734 -0.834 3.378 1.00 98.38 145 VAL A CA 1
ATOM 1105 C C . VAL A 1 145 ? -5.042 -1.985 4.311 1.00 98.38 145 VAL A C 1
ATOM 1107 O O . VAL A 1 145 ? -4.139 -2.714 4.727 1.00 98.38 145 VAL A O 1
ATOM 1110 N N . TYR A 1 146 ? -6.306 -2.158 4.667 1.00 98.12 146 TYR A N 1
ATOM 1111 C CA . TYR A 1 146 ? -6.703 -3.134 5.671 1.00 98.12 146 TYR A CA 1
ATOM 1112 C C . TYR A 1 146 ? -8.144 -3.586 5.492 1.00 98.12 146 TYR A C 1
ATOM 1114 O O . TYR A 1 146 ? -8.942 -2.926 4.838 1.00 98.12 146 TYR A O 1
ATOM 1122 N N . THR A 1 147 ? -8.493 -4.715 6.093 1.00 97.06 147 THR A N 1
ATOM 1123 C CA . THR A 1 147 ? -9.894 -5.100 6.279 1.00 97.06 147 THR A CA 1
ATOM 1124 C C . THR A 1 147 ? -10.245 -5.083 7.756 1.00 97.06 147 THR A C 1
ATOM 1126 O O . THR A 1 147 ? -9.365 -5.133 8.618 1.00 97.06 147 THR A O 1
ATOM 1129 N N . VAL A 1 148 ? -11.539 -4.988 8.029 1.00 93.50 148 VAL A N 1
ATOM 1130 C CA . VAL A 1 148 ? -12.104 -5.044 9.372 1.00 93.50 148 VAL A CA 1
ATOM 1131 C C . VAL A 1 148 ? -12.950 -6.307 9.457 1.00 93.50 148 VAL A C 1
ATOM 1133 O O . VAL A 1 148 ? -13.741 -6.573 8.550 1.00 93.50 148 VAL A O 1
ATOM 1136 N N . ASP A 1 149 ? -12.750 -7.118 10.491 1.00 85.19 149 ASP A N 1
ATOM 1137 C CA . ASP A 1 149 ? -13.588 -8.295 10.721 1.00 85.19 149 ASP A CA 1
ATOM 1138 C C . ASP A 1 149 ? -14.910 -7.938 11.425 1.00 85.19 149 ASP A C 1
ATOM 1140 O O . ASP A 1 149 ? -15.176 -6.786 11.770 1.00 85.19 149 ASP A O 1
ATOM 1144 N N . GLY A 1 150 ? -15.772 -8.936 11.641 1.00 82.19 150 GLY A N 1
ATOM 1145 C CA . GLY A 1 150 ? -17.062 -8.734 12.310 1.00 82.19 150 GLY A CA 1
ATOM 1146 C C . GLY A 1 150 ? -16.958 -8.262 13.767 1.00 82.19 150 GLY A C 1
ATOM 1147 O O . GLY A 1 150 ? -17.954 -7.800 14.316 1.00 82.19 150 GLY A O 1
ATOM 1148 N N . ALA A 1 151 ? -15.775 -8.355 14.384 1.00 83.56 151 ALA A N 1
ATOM 1149 C CA . ALA A 1 151 ? -15.493 -7.867 15.731 1.00 83.56 151 ALA A CA 1
ATOM 1150 C C . ALA A 1 151 ? -14.870 -6.456 15.734 1.00 83.56 151 ALA A C 1
ATOM 1152 O O . ALA A 1 151 ? -14.554 -5.927 16.800 1.00 83.56 151 ALA A O 1
ATOM 1153 N N . GLY A 1 152 ? -14.695 -5.831 14.565 1.00 84.25 152 GLY A N 1
ATOM 1154 C CA . GLY A 1 152 ? -14.088 -4.507 14.445 1.00 84.25 152 GLY A CA 1
ATOM 1155 C C . GLY A 1 152 ? -12.556 -4.516 14.472 1.00 84.25 152 GLY A C 1
ATOM 1156 O O . GLY A 1 152 ? -11.950 -3.444 14.552 1.00 84.25 152 GLY A O 1
ATOM 1157 N N . GLN A 1 153 ? -11.914 -5.687 14.414 1.00 86.88 153 GLN A N 1
ATOM 1158 C CA . GLN A 1 153 ? -10.457 -5.794 14.459 1.00 86.88 153 GLN A CA 1
ATOM 1159 C C . GLN A 1 153 ? -9.846 -5.565 13.080 1.00 86.88 153 GLN A C 1
ATOM 1161 O O . GLN A 1 153 ? -10.392 -5.985 12.058 1.00 86.88 153 GLN A O 1
ATOM 1166 N N . VAL A 1 154 ? -8.687 -4.903 13.052 1.00 95.56 154 VAL A N 1
ATOM 1167 C CA . VAL A 1 154 ? -7.988 -4.579 11.808 1.00 95.56 154 VAL A CA 1
ATOM 1168 C C . VAL A 1 154 ? -7.020 -5.690 11.432 1.00 95.56 154 VAL A C 1
ATOM 1170 O O . VAL A 1 154 ? -6.165 -6.091 12.227 1.00 95.56 154 VAL A O 1
ATOM 1173 N N . TRP A 1 155 ? -7.126 -6.114 10.176 1.00 96.31 155 TRP A N 1
ATOM 1174 C CA . TRP A 1 155 ? -6.195 -7.015 9.515 1.00 96.31 155 TRP A CA 1
ATOM 1175 C C . TRP A 1 155 ? -5.445 -6.240 8.433 1.00 96.31 155 TRP A C 1
ATOM 1177 O O . TRP A 1 155 ? -6.048 -5.795 7.451 1.00 96.31 155 TRP A O 1
ATOM 1187 N N . ALA A 1 156 ? -4.133 -6.071 8.606 1.00 96.81 156 ALA A N 1
ATOM 1188 C CA . ALA A 1 156 ? -3.292 -5.361 7.647 1.00 96.81 156 ALA A CA 1
ATOM 1189 C C . ALA A 1 156 ? -3.300 -6.093 6.303 1.00 96.81 156 ALA A C 1
ATOM 1191 O O . ALA A 1 156 ? -2.987 -7.278 6.250 1.00 96.81 156 ALA A O 1
ATOM 1192 N N . LYS A 1 157 ? -3.652 -5.400 5.223 1.00 97.31 157 LYS A N 1
ATOM 1193 C CA . LYS A 1 157 ? -3.831 -5.983 3.888 1.00 97.31 157 LYS A CA 1
ATOM 1194 C C . LYS A 1 157 ? -2.835 -5.448 2.870 1.00 97.31 157 LYS A C 1
ATOM 1196 O O . LYS A 1 157 ? -2.507 -6.160 1.929 1.00 97.31 157 LYS A O 1
ATOM 1201 N N . GLY A 1 158 ? -2.289 -4.256 3.081 1.00 97.56 158 GLY A N 1
ATOM 1202 C CA . GLY A 1 158 ? -1.286 -3.713 2.182 1.00 97.56 158 GLY A CA 1
ATOM 1203 C C . GLY A 1 158 ? -0.940 -2.256 2.427 1.00 97.56 158 GLY A C 1
ATOM 1204 O O . GLY A 1 158 ? -1.230 -1.694 3.484 1.00 97.56 158 GLY A O 1
ATOM 1205 N N . VAL A 1 159 ? -0.331 -1.663 1.407 1.00 98.00 159 VAL A N 1
ATOM 1206 C CA . VAL A 1 159 ? 0.110 -0.269 1.373 1.00 98.00 159 VAL A CA 1
ATOM 1207 C C . VAL A 1 159 ? -0.451 0.396 0.127 1.00 98.00 159 VAL A C 1
ATOM 1209 O O . VAL A 1 159 ? -0.256 -0.099 -0.984 1.00 98.00 159 VAL A O 1
ATOM 1212 N N . TYR A 1 160 ? -1.159 1.504 0.316 1.00 98.19 160 TYR A N 1
ATOM 1213 C CA . TYR A 1 160 ? -1.770 2.259 -0.765 1.00 98.19 160 TYR A CA 1
ATOM 1214 C C . TYR A 1 160 ? -0.680 2.923 -1.608 1.00 98.19 160 TYR A C 1
ATOM 1216 O O . TYR A 1 160 ? 0.244 3.535 -1.070 1.00 98.19 160 TYR A O 1
ATOM 1224 N N . SER A 1 161 ? -0.790 2.796 -2.928 1.00 97.56 161 SER A N 1
ATOM 1225 C CA . SER A 1 161 ? 0.182 3.345 -3.869 1.00 97.56 161 SER A CA 1
ATOM 1226 C C . SER A 1 161 ? -0.405 4.507 -4.668 1.00 97.56 161 SER A C 1
ATOM 1228 O O . SER A 1 161 ? 0.158 5.596 -4.684 1.00 97.56 161 SER A O 1
ATOM 1230 N N . GLY A 1 162 ? -1.566 4.325 -5.287 1.00 95.12 162 GLY A N 1
ATOM 1231 C CA . GLY A 1 162 ? -2.150 5.354 -6.140 1.00 95.12 162 GLY A CA 1
ATOM 1232 C C . GLY A 1 162 ? -3.584 5.034 -6.517 1.00 95.12 162 GLY A C 1
ATOM 1233 O O . GLY A 1 162 ? -4.129 4.016 -6.103 1.00 95.12 162 GLY A O 1
ATOM 1234 N N . GLY A 1 163 ? -4.208 5.887 -7.317 1.00 92.69 163 GLY A N 1
ATOM 1235 C CA . GLY A 1 163 ? -5.606 5.734 -7.693 1.00 92.69 163 GLY A CA 1
ATOM 1236 C C . GLY A 1 163 ? -6.085 6.877 -8.573 1.00 92.69 163 GLY A C 1
ATOM 1237 O O . GLY A 1 163 ? -5.316 7.772 -8.921 1.00 92.69 163 GLY A O 1
ATOM 1238 N N . THR A 1 164 ? -7.363 6.849 -8.928 1.00 88.38 164 THR A N 1
ATOM 1239 C CA . THR A 1 164 ? -8.020 7.988 -9.575 1.00 88.38 164 THR A CA 1
ATOM 1240 C C . THR A 1 164 ? -8.148 9.146 -8.595 1.00 88.38 164 THR A C 1
ATOM 1242 O O . THR A 1 164 ? -8.511 8.941 -7.435 1.00 88.38 164 THR A O 1
ATOM 1245 N N . LEU A 1 165 ? -7.889 10.355 -9.084 1.00 79.81 165 LEU A N 1
ATOM 1246 C CA . LEU A 1 165 ? -7.906 11.583 -8.298 1.00 79.81 165 LEU A CA 1
ATOM 1247 C C . LEU A 1 165 ? -9.209 12.347 -8.513 1.00 79.81 165 LEU A C 1
ATOM 1249 O O . LEU A 1 165 ? -9.643 12.526 -9.651 1.00 79.81 165 LEU A O 1
ATOM 1253 N N . GLY A 1 166 ? -9.770 12.879 -7.428 1.00 63.22 166 GLY A N 1
ATOM 1254 C CA . GLY A 1 166 ? -10.950 13.743 -7.484 1.00 63.22 166 GLY A CA 1
ATOM 1255 C C . GLY A 1 166 ? -12.231 13.039 -7.956 1.00 63.22 166 GLY A C 1
ATOM 1256 O O . GLY A 1 166 ? -12.227 11.885 -8.366 1.00 63.22 166 GLY A O 1
ATOM 1257 N N . GLY A 1 167 ? -13.357 13.753 -7.868 1.00 65.06 167 GLY A N 1
ATOM 1258 C CA . GLY A 1 167 ? -14.676 13.245 -8.263 1.00 65.06 167 GLY A CA 1
ATOM 1259 C C . GLY A 1 167 ? -15.477 12.584 -7.134 1.00 65.06 167 GLY A C 1
ATOM 1260 O O . GLY A 1 167 ? -14.958 12.296 -6.054 1.00 65.06 167 GLY A O 1
ATOM 1261 N N . SER A 1 168 ? -16.780 12.417 -7.385 1.00 65.38 168 SER A N 1
ATOM 1262 C CA . SER A 1 168 ? -17.743 11.763 -6.485 1.00 65.38 168 SER A CA 1
ATOM 1263 C C . SER A 1 168 ? -18.054 10.320 -6.868 1.00 65.38 168 SER A C 1
ATOM 1265 O O . SER A 1 168 ? -18.646 9.609 -6.052 1.00 65.38 168 SER A O 1
ATOM 1267 N N . ASP A 1 169 ? -17.673 9.905 -8.081 1.00 81.81 169 ASP A N 1
ATOM 1268 C CA . ASP A 1 169 ? -18.105 8.649 -8.679 1.00 81.81 169 ASP A CA 1
ATOM 1269 C C . ASP A 1 169 ? -16.958 7.917 -9.393 1.00 81.81 169 ASP A C 1
ATOM 1271 O O . ASP A 1 169 ? -16.057 8.544 -9.944 1.00 81.81 169 ASP A O 1
ATOM 1275 N N . ASP A 1 170 ? -17.020 6.583 -9.374 1.00 90.69 170 ASP A N 1
ATOM 1276 C CA . ASP A 1 170 ? -16.082 5.655 -10.027 1.00 90.69 170 ASP A CA 1
ATOM 1277 C C . ASP A 1 170 ? -14.608 5.802 -9.613 1.00 90.69 170 ASP A C 1
ATOM 1279 O O . ASP A 1 170 ? -13.710 6.003 -10.431 1.00 90.69 170 ASP A O 1
ATOM 1283 N N . CYS A 1 171 ? -14.344 5.621 -8.321 1.00 94.69 171 CYS A N 1
ATOM 1284 C CA . CYS A 1 171 ? -12.988 5.639 -7.801 1.00 94.69 171 CYS A CA 1
ATOM 1285 C C . CYS A 1 171 ? -12.288 4.288 -7.984 1.00 94.69 171 CYS A C 1
ATOM 1287 O O . CYS A 1 171 ? -12.849 3.237 -7.654 1.00 94.69 171 CYS A O 1
ATOM 1289 N N . TYR A 1 172 ? -11.021 4.340 -8.383 1.00 95.19 172 TYR A N 1
ATOM 1290 C CA . TYR A 1 172 ? -10.094 3.213 -8.410 1.00 95.19 172 TYR A CA 1
ATOM 1291 C C . TYR A 1 172 ? -8.905 3.487 -7.499 1.00 95.19 172 TYR A C 1
ATOM 1293 O O . TYR A 1 172 ? -8.430 4.618 -7.408 1.00 95.19 172 TYR A O 1
ATOM 1301 N N . VAL A 1 173 ? -8.404 2.440 -6.854 1.00 96.75 173 VAL A N 1
ATOM 1302 C CA . VAL A 1 173 ? -7.190 2.473 -6.035 1.00 96.75 173 VAL A CA 1
ATOM 1303 C C . VAL A 1 173 ? -6.319 1.274 -6.343 1.00 96.75 173 VAL A C 1
ATOM 1305 O O . VAL A 1 173 ? -6.815 0.197 -6.659 1.00 96.75 173 VAL A O 1
ATOM 1308 N N . TYR A 1 174 ? -5.022 1.454 -6.175 1.00 97.88 174 TYR A N 1
ATOM 1309 C CA . TYR A 1 174 ? -3.996 0.454 -6.379 1.00 97.88 174 TYR A CA 1
ATOM 1310 C C . TYR A 1 174 ? -3.149 0.364 -5.120 1.00 97.88 174 TYR A C 1
ATOM 1312 O O . TYR A 1 174 ? -2.730 1.379 -4.553 1.00 97.88 174 TYR A O 1
ATOM 1320 N N . PHE A 1 175 ? -2.894 -0.857 -4.669 1.00 98.50 175 PHE A N 1
ATOM 1321 C CA . PHE A 1 175 ? -2.106 -1.092 -3.470 1.00 98.50 175 PHE A CA 1
ATOM 1322 C C . PHE A 1 175 ? -1.195 -2.303 -3.614 1.00 98.50 175 PHE A C 1
ATOM 1324 O O . PHE A 1 175 ? -1.487 -3.243 -4.357 1.00 98.50 175 PHE A O 1
ATOM 1331 N N . THR A 1 176 ? -0.099 -2.290 -2.864 1.00 98.19 176 THR A N 1
ATOM 1332 C CA . THR A 1 176 ? 0.771 -3.455 -2.716 1.00 98.19 176 THR A CA 1
ATOM 1333 C C . THR A 1 176 ? 0.263 -4.331 -1.587 1.00 98.19 176 THR A C 1
ATOM 1335 O O . THR A 1 176 ? 0.058 -3.848 -0.474 1.00 98.19 176 THR A O 1
ATOM 1338 N N . GLU A 1 177 ? 0.082 -5.623 -1.845 1.00 97.50 177 GLU A N 1
ATOM 1339 C CA . GLU A 1 177 ? -0.410 -6.574 -0.848 1.00 97.50 177 GLU A CA 1
ATOM 1340 C C . GLU A 1 177 ? 0.614 -6.805 0.265 1.00 97.50 177 GLU A C 1
ATOM 1342 O O . GLU A 1 177 ? 1.818 -6.936 0.027 1.00 97.50 177 GLU A O 1
ATOM 1347 N N . ILE A 1 178 ? 0.125 -6.990 1.489 1.00 96.81 178 ILE A N 1
ATOM 1348 C CA . ILE A 1 178 ? 0.971 -7.291 2.645 1.00 96.81 178 ILE A CA 1
ATOM 1349 C C . ILE A 1 178 ? 1.737 -8.598 2.458 1.00 96.81 178 ILE A C 1
ATOM 1351 O O . ILE A 1 178 ? 2.867 -8.726 2.917 1.00 96.81 178 ILE A O 1
ATOM 1355 N N . THR A 1 179 ? 1.150 -9.553 1.730 1.00 95.50 179 THR A N 1
ATOM 1356 C CA . THR A 1 179 ? 1.801 -10.820 1.401 1.00 95.50 179 THR A CA 1
ATOM 1357 C C . THR A 1 179 ? 2.999 -10.634 0.477 1.00 95.50 179 THR A C 1
ATOM 1359 O O . THR A 1 179 ? 3.924 -11.432 0.543 1.00 95.50 179 THR A O 1
ATOM 1362 N N . ASP A 1 180 ? 3.014 -9.616 -0.391 1.00 95.75 180 ASP A N 1
ATOM 1363 C CA . ASP A 1 180 ? 4.219 -9.316 -1.175 1.00 95.75 180 ASP A CA 1
ATOM 1364 C C . ASP A 1 180 ? 5.282 -8.674 -0.297 1.00 95.75 180 ASP A C 1
ATOM 1366 O O . ASP A 1 180 ? 6.442 -9.068 -0.375 1.00 95.75 180 ASP A O 1
ATOM 1370 N N . ALA A 1 181 ? 4.877 -7.745 0.574 1.00 94.94 181 ALA A N 1
ATOM 1371 C CA . ALA A 1 181 ? 5.797 -7.060 1.469 1.00 94.94 181 ALA A CA 1
ATOM 1372 C C . ALA A 1 181 ? 6.548 -8.042 2.380 1.00 94.94 181 ALA A C 1
ATOM 1374 O O . ALA A 1 181 ? 7.774 -8.039 2.381 1.00 94.94 181 ALA A O 1
ATOM 1375 N N . VAL A 1 182 ? 5.846 -8.936 3.084 1.00 94.06 182 VAL A N 1
ATOM 1376 C CA . VAL A 1 182 ? 6.484 -9.900 4.010 1.00 94.06 182 VAL A CA 1
ATOM 1377 C C . VAL A 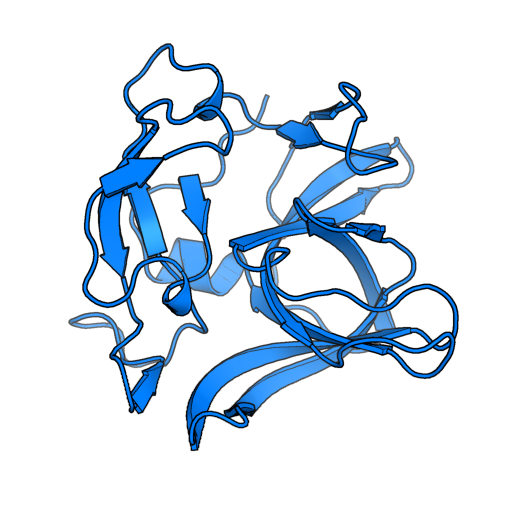1 182 ? 7.320 -10.976 3.309 1.00 94.06 182 VAL A C 1
ATOM 1379 O O . VAL A 1 182 ? 8.165 -11.599 3.939 1.00 94.06 182 VAL A O 1
ATOM 1382 N N . ASN A 1 183 ? 7.098 -11.213 2.013 1.00 92.69 183 ASN A N 1
ATOM 1383 C CA . ASN A 1 183 ? 7.915 -12.146 1.232 1.00 92.69 183 ASN A CA 1
ATOM 1384 C C . ASN A 1 183 ? 9.200 -11.500 0.697 1.00 92.69 183 ASN A C 1
ATOM 1386 O O . ASN A 1 183 ? 10.141 -12.214 0.360 1.00 92.69 183 ASN A O 1
ATOM 1390 N N . ALA A 1 184 ? 9.220 -10.173 0.582 1.00 93.19 184 ALA A N 1
ATOM 1391 C CA . ALA A 1 184 ? 10.298 -9.423 -0.050 1.00 93.19 184 ALA A CA 1
ATOM 1392 C C . ALA A 1 184 ? 11.183 -8.664 0.949 1.00 93.19 184 ALA A C 1
ATOM 1394 O O . ALA A 1 184 ? 12.324 -8.316 0.647 1.00 93.19 184 ALA A O 1
ATOM 1395 N N . LEU A 1 185 ? 10.648 -8.375 2.134 1.00 93.88 185 LEU A N 1
ATOM 1396 C CA . LEU A 1 185 ? 11.254 -7.511 3.136 1.00 93.88 185 LEU A CA 1
ATOM 1397 C C . LEU A 1 185 ? 11.448 -8.257 4.459 1.00 93.88 185 LEU A C 1
ATOM 1399 O O . LEU A 1 185 ? 10.659 -9.141 4.788 1.00 93.88 185 LEU A O 1
ATOM 1403 N N . PRO A 1 186 ? 12.471 -7.897 5.252 1.00 91.06 186 PRO A N 1
ATOM 1404 C CA . PRO A 1 186 ? 12.662 -8.494 6.565 1.00 91.06 186 PRO A CA 1
ATOM 1405 C C . PRO A 1 186 ? 11.557 -8.072 7.545 1.00 91.06 186 PRO A C 1
ATOM 1407 O O . PRO A 1 186 ? 11.136 -6.914 7.570 1.00 91.06 186 PRO A O 1
ATOM 1410 N N . GLY A 1 187 ? 11.178 -9.000 8.425 1.00 87.38 187 GLY A N 1
ATOM 1411 C CA . GLY A 1 187 ? 10.216 -8.776 9.506 1.00 87.38 187 GLY A CA 1
ATOM 1412 C C . GLY A 1 187 ? 8.800 -9.264 9.191 1.00 87.38 187 GLY A C 1
ATOM 1413 O O . GLY A 1 187 ? 8.540 -9.849 8.145 1.00 87.38 187 GLY A O 1
ATOM 1414 N N . ASP A 1 188 ? 7.887 -9.032 10.133 1.00 87.62 188 ASP A N 1
ATOM 1415 C CA . ASP A 1 188 ? 6.450 -9.275 9.975 1.00 87.62 188 ASP A CA 1
ATOM 1416 C C . ASP A 1 188 ? 5.674 -8.080 10.563 1.00 87.62 188 ASP A C 1
ATOM 1418 O O . ASP A 1 188 ? 6.254 -7.147 11.133 1.00 87.62 188 ASP A O 1
ATOM 1422 N N . ILE A 1 189 ? 4.356 -8.086 10.406 1.00 83.88 189 ILE A N 1
ATOM 1423 C CA . ILE A 1 189 ? 3.461 -7.091 10.979 1.00 83.88 189 ILE A CA 1
ATOM 1424 C C . ILE A 1 189 ? 3.455 -7.233 12.493 1.00 83.88 189 ILE A C 1
ATOM 1426 O O . ILE A 1 189 ? 3.156 -8.294 13.033 1.00 83.88 189 ILE A O 1
ATOM 1430 N N . ALA A 1 190 ? 3.780 -6.135 13.174 1.00 80.38 190 ALA A N 1
ATOM 1431 C CA . ALA A 1 190 ? 3.577 -6.041 14.607 1.00 80.38 190 ALA A CA 1
ATOM 1432 C C . ALA A 1 190 ? 2.077 -6.177 14.903 1.00 80.38 190 ALA A C 1
ATOM 1434 O O . ALA A 1 190 ? 1.256 -5.515 14.268 1.00 80.38 190 ALA A O 1
ATOM 1435 N N . THR A 1 191 ? 1.740 -7.027 15.865 1.00 78.75 191 THR A N 1
ATOM 1436 C CA . THR A 1 191 ? 0.378 -7.246 16.356 1.00 78.75 191 THR A CA 1
ATOM 1437 C C . THR A 1 191 ? 0.351 -7.021 17.863 1.00 78.75 191 THR A C 1
ATOM 1439 O O . THR A 1 191 ? 1.385 -7.158 18.524 1.00 78.75 191 THR A O 1
ATOM 1442 N N . LEU A 1 192 ? -0.813 -6.653 18.395 1.00 63.12 192 LEU A N 1
ATOM 1443 C CA . LEU A 1 192 ? -1.055 -6.538 19.837 1.00 63.12 192 LEU A CA 1
ATOM 1444 C C . LEU A 1 192 ? -1.706 -7.797 20.402 1.00 63.12 192 LEU A C 1
ATOM 1446 O O . LEU A 1 192 ? -2.529 -8.397 19.675 1.00 63.12 192 LEU A O 1
#

InterPro domains:
  IPR009003 Peptidase S1, PA clan [SSF50494] (2-183)

Foldseek 3Di:
DKFFLVVAAVWAWDADPVRHTFATFPDWQQHPLAGGHAFVPDPDGFFGITDGDGDPPDPVPAQWAFADALPGPDIAGAAAADPDWDDFQDWKWWAFNHGGIDGDWTWDDFQAWDADPSRYITTGKTKTKDFFDAADAPGRGGIWMWHADPVRHTHTFFTWHDWDHGDGGITMTITGGQVSDPVRDPDHRDGD

Sequence (192 aa):
MLTAGHCMPNGGGAWSSGNQFMGYSISNNWNDGVGTVRYPNDPYDRGDLSLIQVPAGQAASVARVYVYGVNSSDWRNVTARWNRKSYYGDKFCTSGARTGEQCNWTVQNASMSLRYDSGEIIRNVTEGYRRTGICTDHGDSGGAVYTVDGAGQVWAKGVYSGGTLGGSDDCYVYFTEITDAVNALPGDIATL

pLDDT: mean 92.01, std 6.65, range [63.12, 98.5]